Protein AF-A0A167WNK3-F1 (afdb_monomer_lite)

Structure (mmCIF, N/CA/C/O backbone):
data_AF-A0A167WNK3-F1
#
_entry.id   AF-A0A167WNK3-F1
#
loop_
_atom_site.group_PDB
_atom_site.id
_atom_site.type_symbol
_atom_site.label_atom_id
_atom_site.label_alt_id
_atom_site.label_comp_id
_atom_site.label_asym_id
_atom_site.label_entity_id
_atom_site.label_seq_id
_atom_site.pdbx_PDB_ins_code
_atom_site.Cartn_x
_atom_site.Cartn_y
_atom_site.Cartn_z
_atom_site.occupancy
_atom_site.B_iso_or_equiv
_atom_site.auth_seq_id
_atom_site.auth_comp_id
_atom_site.auth_asym_id
_atom_site.auth_atom_id
_atom_site.pdbx_PDB_model_num
ATOM 1 N N . MET A 1 1 ? 35.843 19.030 50.600 1.00 32.62 1 MET A N 1
ATOM 2 C CA . MET A 1 1 ? 35.363 17.630 50.550 1.00 32.62 1 MET A CA 1
ATOM 3 C C . MET A 1 1 ? 33.848 17.648 50.462 1.00 32.62 1 MET A C 1
ATOM 5 O O . MET A 1 1 ? 33.292 18.407 51.252 1.00 32.62 1 MET A O 1
ATOM 9 N N . PRO A 1 2 ? 33.177 16.843 49.614 1.00 37.16 2 PRO A N 1
ATOM 10 C CA . PRO A 1 2 ? 33.599 16.060 48.427 1.00 37.16 2 PRO A CA 1
ATOM 11 C C . PRO A 1 2 ? 33.102 16.730 47.109 1.00 37.16 2 PRO A C 1
ATOM 13 O O . PRO A 1 2 ? 32.103 17.435 47.131 1.00 37.16 2 PRO A O 1
ATOM 16 N N . SER A 1 3 ? 33.875 16.832 46.019 1.00 30.42 3 SER A N 1
ATOM 17 C CA . SER A 1 3 ? 34.217 15.856 44.955 1.00 30.42 3 SER A CA 1
ATOM 18 C C . SER A 1 3 ? 33.006 15.256 44.227 1.00 30.42 3 SER A C 1
ATOM 20 O O . SER A 1 3 ? 32.426 14.285 44.700 1.00 30.42 3 SER A O 1
ATOM 22 N N . ILE A 1 4 ? 32.647 15.858 43.088 1.00 38.59 4 ILE A N 1
ATOM 23 C CA . ILE A 1 4 ? 31.719 15.325 42.083 1.00 38.59 4 ILE A CA 1
ATOM 24 C C . ILE A 1 4 ? 32.585 14.909 40.894 1.00 38.59 4 ILE A C 1
ATOM 26 O O . ILE A 1 4 ? 33.207 15.763 40.260 1.00 38.59 4 ILE A O 1
ATOM 30 N N . ASP A 1 5 ? 32.651 13.603 40.652 1.00 33.59 5 ASP A N 1
ATOM 31 C CA . ASP A 1 5 ? 33.319 13.008 39.500 1.00 33.59 5 ASP A CA 1
ATOM 32 C C . ASP A 1 5 ? 32.568 13.378 38.217 1.00 33.59 5 ASP A C 1
ATOM 34 O O . ASP A 1 5 ? 31.344 13.265 38.123 1.00 33.59 5 ASP A O 1
ATOM 38 N N . ASN A 1 6 ? 33.325 13.870 37.242 1.00 34.84 6 ASN A N 1
ATOM 39 C CA . ASN A 1 6 ? 32.843 14.383 35.971 1.00 34.84 6 ASN A CA 1
ATOM 40 C C . ASN A 1 6 ? 33.425 13.505 34.857 1.00 34.84 6 ASN A C 1
ATOM 42 O O . ASN A 1 6 ? 34.420 13.870 34.235 1.00 34.84 6 ASN A O 1
ATOM 46 N N . ASP A 1 7 ? 32.822 12.339 34.628 1.00 32.06 7 ASP A N 1
ATOM 47 C CA . ASP A 1 7 ? 33.200 11.443 33.533 1.00 32.06 7 ASP A CA 1
ATOM 48 C C . ASP A 1 7 ? 32.322 11.711 32.302 1.00 32.06 7 ASP A C 1
ATOM 50 O O . ASP A 1 7 ? 31.263 11.121 32.096 1.00 32.06 7 ASP A O 1
ATOM 54 N N . SER A 1 8 ? 32.793 12.631 31.457 1.00 34.31 8 SER A N 1
ATOM 55 C CA . SER A 1 8 ? 32.462 12.662 30.028 1.00 34.31 8 SER A CA 1
ATOM 56 C C . SER A 1 8 ? 33.483 11.817 29.265 1.00 34.31 8 SER A C 1
ATOM 58 O O . SER A 1 8 ? 34.677 12.102 29.377 1.00 34.31 8 SER A O 1
ATOM 60 N N . PRO A 1 9 ? 33.089 10.851 28.419 1.00 33.56 9 PRO A N 1
ATOM 61 C CA . PRO A 1 9 ? 34.031 10.271 27.481 1.00 33.56 9 PRO A CA 1
ATOM 62 C C . PRO A 1 9 ? 34.193 11.206 26.277 1.00 33.56 9 PRO A C 1
ATOM 64 O O . PRO A 1 9 ? 33.256 11.496 25.531 1.00 33.56 9 PRO A O 1
ATOM 67 N N . ALA A 1 10 ? 35.421 11.688 26.119 1.00 29.50 10 ALA A N 1
ATOM 68 C CA . ALA A 1 10 ? 35.889 12.466 24.988 1.00 29.50 10 ALA A CA 1
ATOM 69 C C . ALA A 1 10 ? 35.780 11.671 23.674 1.00 29.50 10 ALA A C 1
ATOM 71 O O . ALA A 1 10 ? 36.240 10.533 23.571 1.00 29.50 10 ALA A O 1
ATOM 72 N N . PHE A 1 11 ? 35.224 12.310 22.643 1.00 30.34 11 PHE A N 1
ATOM 73 C CA . PHE A 1 11 ? 35.299 11.852 21.259 1.00 30.34 11 PHE A CA 1
ATOM 74 C C . PHE A 1 11 ? 36.748 11.944 20.761 1.00 30.34 11 PHE A C 1
ATOM 76 O O . PHE A 1 11 ? 37.237 13.028 20.444 1.00 30.34 11 PHE A O 1
ATOM 83 N N . ALA A 1 12 ? 37.430 10.804 20.666 1.00 29.62 12 ALA A N 1
ATOM 84 C CA . ALA A 1 12 ? 38.706 10.690 19.971 1.00 29.62 12 ALA A CA 1
ATOM 85 C C . ALA A 1 12 ? 38.467 10.235 18.523 1.00 29.62 12 ALA A C 1
ATOM 87 O O . ALA A 1 12 ? 38.112 9.087 18.261 1.00 29.62 12 ALA A O 1
ATOM 88 N N . TYR A 1 13 ? 38.681 11.147 17.574 1.00 30.23 13 TYR A N 1
ATOM 89 C CA . TYR A 1 13 ? 38.898 10.811 16.169 1.00 30.23 13 TYR A CA 1
ATOM 90 C C . TYR A 1 13 ? 40.238 10.077 16.034 1.00 30.23 13 TYR A C 1
ATOM 92 O O . TYR A 1 13 ? 41.284 10.662 16.311 1.00 30.23 13 TYR A O 1
ATOM 100 N N . ILE A 1 14 ? 40.230 8.830 15.556 1.00 32.28 14 ILE A N 1
ATOM 101 C CA . ILE A 1 14 ? 41.430 8.177 15.018 1.00 32.28 14 ILE A CA 1
ATOM 102 C C . ILE A 1 14 ? 41.102 7.650 13.623 1.00 32.28 14 ILE A C 1
ATOM 104 O O . ILE A 1 14 ? 40.425 6.641 13.449 1.00 32.28 14 ILE A O 1
ATOM 108 N N . ASN A 1 15 ? 41.605 8.376 12.629 1.00 30.12 15 ASN A N 1
ATOM 109 C CA . ASN A 1 15 ? 41.762 7.923 11.257 1.00 30.12 15 ASN A CA 1
ATOM 110 C C . ASN A 1 15 ? 43.137 7.240 11.161 1.00 30.12 15 ASN A C 1
ATOM 112 O O . ASN A 1 15 ? 44.135 7.827 11.583 1.00 30.12 15 ASN A O 1
ATOM 116 N N . GLY A 1 16 ? 43.212 6.011 10.652 1.00 27.41 16 GLY A N 1
ATOM 117 C CA . GLY A 1 16 ? 44.474 5.270 10.635 1.00 27.41 16 GLY A CA 1
ATOM 118 C C . GLY A 1 16 ? 44.365 3.885 10.016 1.00 27.41 16 GLY A C 1
ATOM 119 O O . GLY A 1 16 ? 44.198 2.883 10.702 1.00 27.41 16 GLY A O 1
ATOM 120 N N . SER A 1 17 ? 44.490 3.843 8.698 1.00 33.09 17 SER A N 1
ATOM 121 C CA . SER A 1 17 ? 44.686 2.663 7.865 1.00 33.09 17 SER A CA 1
ATOM 122 C C . SER A 1 17 ? 45.823 1.771 8.385 1.00 33.09 17 SER A C 1
ATOM 124 O O . SER A 1 17 ? 46.947 2.251 8.521 1.00 33.09 17 SER A O 1
ATOM 126 N N . ARG A 1 18 ? 45.537 0.477 8.598 1.00 33.03 18 ARG A N 1
ATOM 127 C CA . ARG A 1 18 ? 46.412 -0.716 8.458 1.00 33.03 18 ARG A CA 1
ATOM 128 C C . ARG A 1 18 ? 45.929 -1.801 9.415 1.00 33.03 18 ARG A C 1
ATOM 130 O O . ARG A 1 18 ? 46.249 -1.719 10.583 1.00 33.03 18 ARG A O 1
ATOM 137 N N . PHE A 1 19 ? 45.270 -2.840 8.903 1.00 32.94 19 PHE A N 1
ATOM 138 C CA . PHE A 1 19 ? 45.467 -4.226 9.351 1.00 32.94 19 PHE A CA 1
ATOM 139 C C . PHE A 1 19 ? 44.935 -5.175 8.269 1.00 32.94 19 PHE A C 1
ATOM 141 O O . PHE A 1 19 ? 43.818 -5.673 8.329 1.00 32.94 19 PHE A O 1
ATOM 148 N N . ALA A 1 20 ? 45.774 -5.429 7.263 1.00 41.00 20 ALA A N 1
ATOM 149 C CA . ALA A 1 20 ? 45.778 -6.718 6.593 1.00 41.00 20 ALA A CA 1
ATOM 150 C C . ALA A 1 20 ? 46.519 -7.688 7.524 1.00 41.00 20 ALA A C 1
ATOM 152 O O . ALA A 1 20 ? 47.730 -7.563 7.716 1.00 41.00 20 ALA A O 1
ATOM 153 N N . ARG A 1 21 ? 45.799 -8.619 8.153 1.00 33.84 21 ARG A N 1
ATOM 154 C CA . ARG A 1 21 ? 46.406 -9.787 8.800 1.00 33.84 21 ARG A CA 1
ATOM 155 C C . ARG A 1 21 ? 45.436 -10.955 8.696 1.00 33.84 21 ARG A C 1
ATOM 157 O O . ARG A 1 21 ? 44.320 -10.879 9.198 1.00 33.84 21 ARG A O 1
ATOM 164 N N . GLY A 1 22 ? 45.873 -11.969 7.954 1.00 30.09 22 GLY A N 1
ATOM 165 C CA . GLY A 1 22 ? 45.091 -13.138 7.585 1.00 30.09 22 GLY A CA 1
ATOM 166 C C . GLY A 1 22 ? 44.587 -13.927 8.787 1.00 30.09 22 GLY A C 1
ATOM 167 O O . GLY A 1 22 ? 45.288 -14.085 9.788 1.00 30.09 22 GLY A O 1
ATOM 168 N N . TYR A 1 23 ? 43.370 -14.435 8.643 1.00 30.72 23 TYR A N 1
ATOM 169 C CA . TYR A 1 23 ? 42.856 -15.520 9.461 1.00 30.72 23 TYR A CA 1
ATOM 170 C C . TYR A 1 23 ? 43.231 -16.855 8.801 1.00 30.72 23 TYR A C 1
ATOM 172 O O . TYR A 1 23 ? 43.194 -16.944 7.573 1.00 30.72 23 TYR A O 1
ATOM 180 N N . PRO A 1 24 ? 43.620 -17.878 9.580 1.00 34.03 24 PRO A N 1
ATOM 181 C CA . PRO A 1 24 ? 43.960 -19.182 9.035 1.00 34.03 24 PRO A CA 1
ATOM 182 C C . PRO A 1 24 ? 42.695 -19.896 8.541 1.00 34.03 24 PRO A C 1
ATOM 184 O O . PRO A 1 24 ? 41.728 -20.043 9.291 1.00 34.03 24 PRO A O 1
ATOM 187 N N . GLU A 1 25 ? 42.733 -20.358 7.288 1.00 35.03 25 GLU A N 1
ATOM 188 C CA . GLU A 1 25 ? 41.824 -21.370 6.744 1.00 35.03 25 GLU A CA 1
ATOM 189 C C . GLU A 1 25 ? 41.805 -22.585 7.680 1.00 35.03 25 GLU A C 1
ATOM 191 O O . GLU A 1 25 ? 42.789 -23.316 7.804 1.00 35.03 25 GLU A O 1
ATOM 196 N N . ARG A 1 26 ? 40.675 -22.810 8.352 1.00 35.38 26 ARG A N 1
ATOM 197 C CA . ARG A 1 26 ? 40.323 -24.140 8.843 1.00 35.38 26 ARG A CA 1
ATOM 198 C C . ARG A 1 26 ? 39.418 -24.778 7.803 1.00 35.38 26 ARG A C 1
ATOM 200 O O . ARG A 1 26 ? 38.281 -24.353 7.628 1.00 35.38 26 ARG A O 1
ATOM 207 N N . LEU A 1 27 ? 39.985 -25.779 7.138 1.00 34.09 27 LEU A N 1
ATOM 208 C CA . LEU A 1 27 ? 39.302 -26.802 6.361 1.00 34.09 27 LEU A CA 1
ATOM 209 C C . LEU A 1 27 ? 38.180 -27.398 7.219 1.00 34.09 27 LEU A C 1
ATOM 211 O O . LEU A 1 27 ? 38.448 -28.150 8.155 1.00 34.09 27 LEU A O 1
ATOM 215 N N . PHE A 1 28 ? 36.939 -27.020 6.932 1.00 33.88 28 PHE A N 1
ATOM 216 C CA . PHE A 1 28 ? 35.795 -27.838 7.299 1.00 33.88 28 PHE A CA 1
ATOM 217 C C . PHE A 1 28 ? 35.615 -28.828 6.156 1.00 33.88 28 PHE A C 1
ATOM 219 O O . PHE A 1 28 ? 35.363 -28.428 5.022 1.00 33.88 28 PHE A O 1
ATOM 226 N N . GLU A 1 29 ? 35.859 -30.100 6.458 1.00 34.78 29 GLU A N 1
ATOM 227 C CA . GLU A 1 29 ? 35.535 -31.217 5.581 1.00 34.78 29 GLU A CA 1
ATOM 228 C C . GLU A 1 29 ? 34.059 -31.104 5.174 1.00 34.78 29 GLU A C 1
ATOM 230 O O . GLU A 1 29 ? 33.195 -30.832 6.011 1.00 34.78 29 GLU A O 1
ATOM 235 N N . GLU A 1 30 ? 33.798 -31.241 3.874 1.00 37.94 30 GLU A N 1
ATOM 236 C CA . GLU A 1 30 ? 32.463 -31.275 3.280 1.00 37.94 30 GLU A CA 1
ATOM 237 C C . GLU A 1 30 ? 31.705 -32.505 3.803 1.00 37.94 30 GLU A C 1
ATOM 239 O O . GLU A 1 30 ? 31.642 -33.548 3.157 1.00 37.94 30 GLU A O 1
ATOM 244 N N . GLU A 1 31 ? 31.126 -32.407 4.997 1.00 37.88 31 GLU A N 1
ATOM 245 C CA . GLU A 1 31 ? 30.001 -33.262 5.352 1.00 37.88 31 GLU A CA 1
ATOM 246 C C . GLU A 1 31 ? 28.807 -32.792 4.527 1.00 37.88 31 GLU A C 1
ATOM 248 O O . GLU A 1 31 ? 28.327 -31.671 4.700 1.00 37.88 31 GLU A O 1
ATOM 253 N N . ASP A 1 32 ? 28.369 -33.658 3.608 1.00 37.03 32 ASP A N 1
ATOM 254 C CA . ASP A 1 32 ? 27.161 -33.538 2.798 1.00 37.03 32 ASP A CA 1
ATOM 255 C C . ASP A 1 32 ? 26.021 -32.887 3.593 1.00 37.03 32 ASP A C 1
ATOM 257 O O . ASP A 1 32 ? 25.252 -33.552 4.301 1.00 37.03 32 ASP A O 1
ATOM 261 N N . ILE A 1 33 ? 25.867 -31.568 3.441 1.00 43.19 33 ILE A N 1
ATOM 262 C CA . ILE A 1 33 ? 24.658 -30.868 3.846 1.00 43.19 33 ILE A CA 1
ATOM 263 C C . ILE A 1 33 ? 23.594 -31.396 2.897 1.00 43.19 33 ILE A C 1
ATOM 265 O O . ILE A 1 33 ? 23.397 -30.884 1.796 1.00 43.19 33 ILE A O 1
ATOM 269 N N . LYS A 1 34 ? 22.908 -32.462 3.313 1.00 37.75 34 LYS A N 1
ATOM 270 C CA . LYS A 1 34 ? 21.630 -32.854 2.733 1.00 37.75 34 LYS A CA 1
ATOM 271 C C . LYS A 1 34 ? 20.728 -31.641 2.865 1.00 37.75 34 LYS A C 1
ATOM 273 O O . LYS A 1 34 ? 20.164 -31.388 3.928 1.00 37.75 34 LYS A O 1
ATOM 278 N N . ILE A 1 35 ? 20.636 -30.875 1.782 1.00 45.84 35 ILE A N 1
ATOM 279 C CA . ILE A 1 35 ? 19.663 -29.811 1.604 1.00 45.84 35 ILE A CA 1
ATOM 280 C C . ILE A 1 35 ? 18.309 -30.513 1.653 1.00 45.84 35 ILE A C 1
ATOM 282 O O . ILE A 1 35 ? 17.794 -31.007 0.650 1.00 45.84 35 ILE A O 1
ATOM 286 N N . PHE A 1 36 ? 17.749 -30.627 2.854 1.00 37.91 36 PHE A N 1
ATOM 287 C CA . PHE A 1 36 ? 16.335 -30.879 3.010 1.00 37.91 36 PHE A CA 1
ATOM 288 C C . PHE A 1 36 ? 15.655 -29.671 2.387 1.00 37.91 36 PHE A C 1
ATOM 290 O O . PHE A 1 36 ? 15.654 -28.579 2.952 1.00 37.91 36 PHE A O 1
ATOM 297 N N . ASN A 1 37 ? 15.146 -29.866 1.175 1.00 47.06 37 ASN A N 1
ATOM 298 C CA . ASN A 1 37 ? 14.317 -28.904 0.480 1.00 47.06 37 ASN A CA 1
ATOM 299 C C . ASN A 1 37 ? 12.993 -28.824 1.254 1.00 47.06 37 ASN A C 1
ATOM 301 O O . ASN A 1 37 ? 12.015 -29.494 0.923 1.00 47.06 37 ASN A O 1
ATOM 305 N N . ILE A 1 38 ? 12.999 -28.096 2.375 1.00 49.34 38 ILE A N 1
ATOM 306 C CA . ILE A 1 38 ? 11.782 -27.703 3.074 1.00 49.34 38 ILE A CA 1
ATOM 307 C C . ILE A 1 38 ? 11.077 -26.784 2.088 1.00 49.34 38 ILE A C 1
ATOM 309 O O . ILE A 1 38 ? 11.464 -25.628 1.926 1.00 49.34 38 ILE A O 1
ATOM 313 N N . ALA A 1 39 ? 10.097 -27.325 1.368 1.00 45.56 39 ALA A N 1
ATOM 314 C CA . ALA A 1 39 ? 9.267 -26.538 0.476 1.00 45.56 39 ALA A CA 1
ATOM 315 C C . ALA A 1 39 ? 8.709 -25.349 1.273 1.00 45.56 39 ALA A C 1
ATOM 317 O O . ALA A 1 39 ? 7.996 -25.538 2.257 1.00 45.56 39 ALA A O 1
ATOM 318 N N . ALA A 1 40 ? 9.056 -24.126 0.868 1.00 51.47 40 ALA A N 1
ATOM 319 C CA . ALA A 1 40 ? 8.536 -22.893 1.461 1.00 51.47 40 ALA A CA 1
ATOM 320 C C . ALA A 1 40 ? 7.060 -22.629 1.078 1.00 51.47 40 ALA A C 1
ATOM 322 O O . ALA A 1 40 ? 6.451 -21.672 1.547 1.00 51.47 40 ALA A O 1
ATOM 323 N N . GLU A 1 41 ? 6.470 -23.486 0.240 1.00 50.53 41 GLU A N 1
ATOM 324 C CA . GLU A 1 41 ? 5.131 -23.333 -0.339 1.00 50.53 41 GLU A CA 1
ATOM 325 C C . GLU A 1 41 ? 3.928 -23.404 0.627 1.00 50.53 41 GLU A C 1
ATOM 327 O O . GLU A 1 41 ? 2.984 -22.638 0.414 1.00 50.53 41 GLU A O 1
ATOM 332 N N . PRO A 1 42 ? 3.879 -24.228 1.698 1.00 55.97 42 PRO A N 1
ATOM 333 C CA . PRO A 1 42 ? 2.631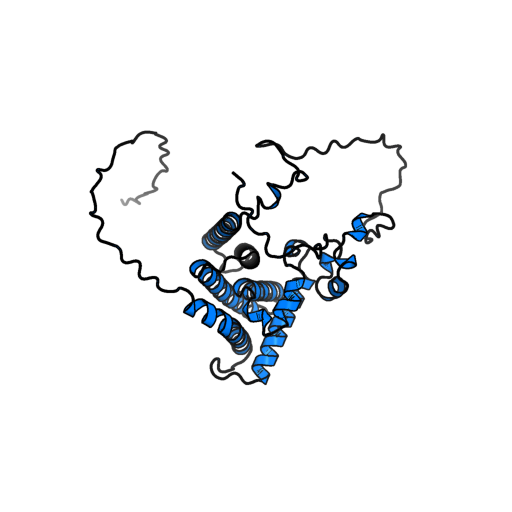 -24.399 2.443 1.00 55.97 42 PRO A CA 1
ATOM 334 C C . PRO A 1 42 ? 2.248 -23.166 3.280 1.00 55.97 42 PRO A C 1
ATOM 336 O O . PRO A 1 42 ? 1.064 -22.951 3.542 1.00 55.97 42 PRO A O 1
ATOM 339 N N . SER A 1 43 ? 3.215 -22.332 3.684 1.00 65.50 43 SER A N 1
ATOM 340 C CA . SER A 1 43 ? 2.948 -21.116 4.464 1.00 65.50 43 SER A CA 1
ATOM 341 C C . SER A 1 43 ? 2.393 -19.983 3.599 1.00 65.50 43 SER A C 1
ATOM 343 O O . SER A 1 43 ? 1.497 -19.268 4.047 1.00 65.50 43 SER A O 1
ATOM 345 N N . LEU A 1 44 ? 2.859 -19.852 2.352 1.00 73.56 44 LEU A N 1
ATOM 346 C CA . LEU A 1 44 ? 2.381 -18.837 1.411 1.00 73.56 44 LEU A CA 1
ATOM 347 C C . LEU A 1 44 ? 0.942 -19.069 0.987 1.00 73.56 44 LEU A C 1
ATOM 349 O O . LEU A 1 44 ? 0.140 -18.140 1.017 1.00 73.56 44 LEU A O 1
ATOM 353 N N . ASP A 1 45 ? 0.602 -20.297 0.609 1.00 76.75 45 ASP A N 1
ATOM 354 C CA . ASP A 1 45 ? -0.748 -20.609 0.145 1.00 76.75 45 ASP A CA 1
ATOM 355 C C . ASP A 1 45 ? -1.775 -20.522 1.270 1.00 76.75 45 ASP A C 1
ATOM 357 O O . ASP A 1 45 ? -2.907 -20.090 1.040 1.00 76.75 45 ASP A O 1
ATOM 361 N N . LEU A 1 46 ? -1.384 -20.884 2.496 1.00 79.94 46 LEU A N 1
ATOM 362 C CA . LEU A 1 46 ? -2.209 -20.630 3.670 1.00 79.94 46 LEU A CA 1
ATOM 363 C C . LEU A 1 46 ? -2.378 -19.124 3.881 1.00 79.94 46 LEU A C 1
ATOM 365 O O . LEU A 1 46 ? -3.506 -18.655 4.007 1.00 79.94 46 LEU A O 1
ATOM 369 N N . TYR A 1 47 ? -1.283 -18.363 3.855 1.00 80.50 47 TYR A N 1
ATOM 370 C CA . TYR A 1 47 ? -1.321 -16.921 4.071 1.00 80.50 47 TYR A CA 1
ATOM 371 C C . TYR A 1 47 ? -2.186 -16.201 3.031 1.00 80.50 47 TYR A C 1
ATOM 373 O O . TYR A 1 47 ? -3.030 -15.391 3.403 1.00 80.50 47 TYR A O 1
ATOM 381 N N . ARG A 1 48 ? -2.075 -16.566 1.746 1.00 81.75 48 ARG A N 1
ATOM 382 C CA . ARG A 1 48 ? -2.913 -16.071 0.634 1.00 81.75 48 ARG A CA 1
ATOM 383 C C . ARG A 1 48 ? -4.407 -16.288 0.860 1.00 81.75 48 ARG A C 1
ATOM 385 O O . ARG A 1 48 ? -5.212 -15.480 0.401 1.00 81.75 48 ARG A O 1
ATOM 392 N N . LYS A 1 49 ? -4.773 -17.366 1.555 1.00 82.75 49 LYS A N 1
ATOM 393 C CA . LYS A 1 49 ? -6.167 -17.707 1.861 1.00 82.75 49 LYS A CA 1
ATOM 394 C C . LYS A 1 49 ? -6.678 -17.006 3.116 1.00 82.75 49 LYS A C 1
ATOM 396 O O . LYS A 1 49 ? -7.859 -16.689 3.162 1.00 82.75 49 LYS A O 1
ATOM 401 N N . THR A 1 50 ? -5.820 -16.747 4.103 1.00 87.56 50 THR A N 1
ATOM 402 C CA . THR A 1 50 ? -6.249 -16.289 5.435 1.00 87.56 50 THR A CA 1
ATOM 403 C C . THR A 1 50 ? -6.056 -14.798 5.691 1.00 87.56 50 THR A C 1
ATOM 405 O O . THR A 1 50 ? -6.766 -14.246 6.528 1.00 87.56 50 THR A O 1
ATOM 408 N N . TRP A 1 51 ? -5.157 -14.105 4.979 1.00 90.50 51 TRP A N 1
ATOM 409 C CA . TRP A 1 51 ? -4.842 -12.697 5.276 1.00 90.50 51 TRP A CA 1
ATOM 410 C C . TRP A 1 51 ? -6.071 -11.780 5.218 1.00 90.50 51 TRP A C 1
ATOM 412 O O . TRP A 1 51 ? -6.191 -10.853 6.020 1.00 90.50 51 TRP A O 1
ATOM 422 N N . TRP A 1 52 ? -6.995 -12.047 4.288 1.00 92.06 52 TRP A N 1
ATOM 423 C CA . TRP A 1 52 ? -8.223 -11.270 4.142 1.00 92.06 52 TRP A CA 1
ATOM 424 C C . TRP A 1 52 ? -9.167 -11.494 5.322 1.00 92.06 52 TRP A C 1
ATOM 426 O O . TRP A 1 52 ? -9.726 -10.535 5.845 1.00 92.06 52 TRP A O 1
ATOM 436 N N . ASP A 1 53 ? -9.305 -12.739 5.778 1.00 90.44 53 ASP A N 1
ATOM 437 C CA . ASP A 1 53 ? -10.112 -13.068 6.954 1.00 90.44 53 ASP A CA 1
ATOM 438 C C . ASP A 1 53 ? -9.539 -12.427 8.219 1.00 90.44 53 ASP A C 1
ATOM 440 O O . ASP A 1 53 ? -10.292 -11.859 9.009 1.00 90.44 53 ASP A O 1
ATOM 444 N N . CYS A 1 54 ? -8.211 -12.431 8.371 1.00 90.94 54 CYS A N 1
ATOM 445 C CA . CYS A 1 54 ? -7.544 -11.728 9.463 1.00 90.94 54 CYS A CA 1
ATOM 446 C C . CYS A 1 54 ? -7.821 -10.221 9.415 1.00 90.94 54 CYS A C 1
ATOM 448 O O . CYS A 1 54 ? -8.137 -9.634 10.441 1.00 90.94 54 CYS A O 1
ATOM 450 N N . LEU A 1 55 ? -7.743 -9.590 8.238 1.00 93.06 55 LEU A N 1
ATOM 451 C CA . LEU A 1 55 ? -8.026 -8.159 8.094 1.00 93.06 55 LEU A CA 1
ATOM 452 C C . LEU A 1 55 ? -9.492 -7.820 8.405 1.00 93.06 55 LEU A C 1
ATOM 454 O O . LEU A 1 55 ? -9.755 -6.830 9.087 1.00 93.06 55 LEU A O 1
ATOM 458 N N . LEU A 1 56 ? -10.437 -8.647 7.943 1.00 92.69 56 LEU A N 1
ATOM 459 C CA . LEU A 1 56 ? -11.853 -8.507 8.287 1.00 92.69 56 LEU A CA 1
ATOM 460 C C . LEU A 1 56 ? -12.072 -8.600 9.798 1.00 92.69 56 LEU A C 1
ATOM 462 O O . LEU A 1 56 ? -12.814 -7.788 10.347 1.00 92.69 56 LEU A O 1
ATOM 466 N N . ALA A 1 57 ? -11.410 -9.551 10.461 1.00 91.81 57 ALA A N 1
ATOM 467 C CA . ALA A 1 57 ? -11.474 -9.693 11.909 1.00 91.81 57 ALA A CA 1
ATOM 468 C C . ALA A 1 57 ? -10.925 -8.460 12.621 1.00 91.81 57 ALA A C 1
ATOM 470 O O . ALA A 1 57 ? -11.631 -7.912 13.460 1.00 91.81 57 ALA A O 1
ATOM 471 N N . THR A 1 58 ? -9.750 -7.955 12.228 1.00 92.75 58 THR A N 1
ATOM 472 C CA . THR A 1 58 ? -9.178 -6.735 12.816 1.00 92.75 58 THR A CA 1
ATOM 473 C C . THR A 1 58 ? -10.153 -5.555 12.704 1.00 92.75 58 THR A C 1
ATOM 475 O O . THR A 1 58 ? -10.395 -4.858 13.685 1.00 92.75 58 THR A O 1
ATOM 478 N N . TYR A 1 59 ? -10.777 -5.353 11.539 1.00 92.94 59 TYR A N 1
ATOM 479 C CA . TYR A 1 59 ? -11.773 -4.291 11.349 1.00 92.94 59 TYR A CA 1
ATOM 480 C C . TYR A 1 59 ? -13.045 -4.500 12.180 1.00 92.94 59 TYR A C 1
ATOM 482 O O . TYR A 1 59 ? -13.563 -3.544 12.754 1.00 92.94 59 TYR A O 1
ATOM 490 N N . ALA A 1 60 ? -13.548 -5.731 12.267 1.00 90.19 60 ALA A N 1
ATOM 491 C CA . ALA A 1 60 ? -14.739 -6.034 13.051 1.00 90.19 60 ALA A CA 1
ATOM 492 C C . ALA A 1 60 ? -14.500 -5.840 14.558 1.00 90.19 60 ALA A C 1
ATOM 494 O O . ALA A 1 60 ? -15.350 -5.273 15.239 1.00 90.19 60 ALA A O 1
ATOM 495 N N . THR A 1 61 ? -13.337 -6.240 15.078 1.00 87.50 61 THR A N 1
ATOM 496 C CA . THR A 1 61 ? -13.018 -6.146 16.513 1.00 87.50 61 THR A CA 1
ATOM 497 C C . THR A 1 61 ? -12.603 -4.754 16.967 1.00 87.50 61 THR A C 1
ATOM 499 O O . THR A 1 61 ? -12.787 -4.406 18.128 1.00 87.50 61 THR A O 1
ATOM 502 N N . SER A 1 62 ? -12.011 -3.943 16.089 1.00 84.44 62 SER A N 1
ATOM 503 C CA . SER A 1 62 ? -11.508 -2.625 16.499 1.00 84.44 62 SER A CA 1
ATOM 504 C C . SER A 1 62 ? -12.607 -1.564 16.590 1.00 84.44 62 SER A C 1
ATOM 506 O O . SER A 1 62 ? -12.424 -0.558 17.273 1.00 84.44 62 SER A O 1
ATOM 508 N N . PHE A 1 63 ? -13.759 -1.794 15.948 1.00 72.12 63 PHE A N 1
ATOM 509 C CA . PHE A 1 63 ? -14.919 -0.895 15.999 1.00 72.12 63 PHE A CA 1
ATOM 510 C C . PHE A 1 63 ? -16.171 -1.519 16.643 1.0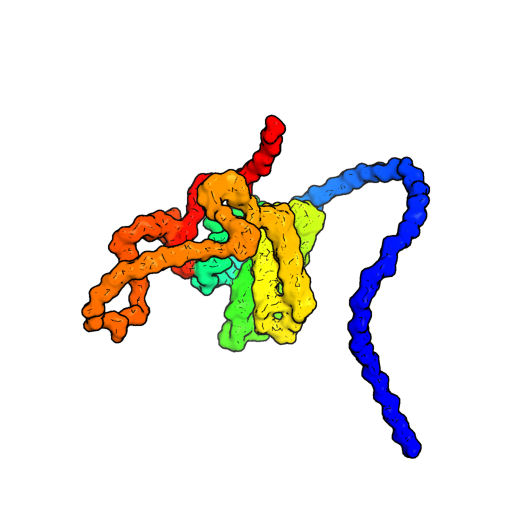0 72.12 63 PHE A C 1
ATOM 512 O O . PHE A 1 63 ? -17.155 -0.810 16.849 1.00 72.12 63 PHE A O 1
ATOM 519 N N . SER A 1 64 ? -16.150 -2.813 16.980 1.00 72.38 64 SER A N 1
ATOM 520 C CA . SER A 1 64 ? -17.253 -3.536 17.630 1.00 72.38 64 SER A CA 1
ATOM 521 C C . SER A 1 64 ? -16.729 -4.518 18.683 1.00 72.38 64 SER A C 1
ATOM 523 O O . SER A 1 64 ? -15.572 -4.917 18.654 1.00 72.38 64 SER A O 1
ATOM 525 N N . CYS A 1 65 ? -17.589 -4.973 19.595 1.00 66.69 65 CYS A N 1
ATOM 526 C CA . CYS A 1 65 ? -17.273 -6.030 20.568 1.00 66.69 65 CYS A CA 1
ATOM 527 C C . CYS A 1 65 ? -17.443 -7.443 19.962 1.00 66.69 65 CYS A C 1
ATOM 529 O O . CYS A 1 65 ? -17.864 -8.375 20.643 1.00 66.69 65 CYS A O 1
ATOM 531 N N . ALA A 1 66 ? -17.191 -7.586 18.658 1.00 73.25 66 ALA A N 1
ATOM 532 C CA . ALA A 1 66 ? -17.358 -8.848 17.947 1.00 73.25 66 ALA A CA 1
ATOM 533 C C . ALA A 1 66 ? -16.311 -9.877 18.402 1.00 73.25 66 ALA A C 1
ATOM 535 O O . ALA A 1 66 ? -15.165 -9.523 18.688 1.00 73.25 66 ALA A O 1
ATOM 536 N N . ASP A 1 67 ? -16.692 -11.155 18.444 1.00 75.69 67 ASP A N 1
ATOM 537 C CA . ASP A 1 67 ? -15.749 -12.243 18.702 1.00 75.69 67 ASP A CA 1
ATOM 538 C C . ASP A 1 67 ? -14.893 -12.497 17.442 1.00 75.69 67 ASP A C 1
ATOM 540 O O . ASP A 1 67 ? -15.444 -12.851 16.393 1.00 75.69 67 ASP A O 1
ATOM 544 N N . PRO A 1 68 ? -13.553 -12.354 17.510 1.00 71.25 68 PRO A N 1
ATOM 545 C CA . PRO A 1 68 ? -12.669 -12.563 16.363 1.00 71.25 68 PRO A CA 1
ATOM 546 C C . PRO A 1 68 ? -12.760 -13.969 15.756 1.00 71.25 68 PRO A C 1
ATOM 548 O O . PRO A 1 68 ? -12.442 -14.138 14.579 1.00 71.25 68 PRO A O 1
ATOM 551 N N . MET A 1 69 ? -13.176 -14.977 16.530 1.00 75.62 69 MET A N 1
ATOM 552 C CA . MET A 1 69 ? -13.230 -16.372 16.079 1.00 75.62 69 MET A CA 1
ATOM 553 C C . MET A 1 69 ? -14.565 -16.766 15.433 1.00 75.62 69 MET A C 1
ATOM 555 O O . MET A 1 69 ? -14.640 -17.832 14.820 1.00 75.62 69 MET A O 1
ATOM 559 N N . SER A 1 70 ? -15.610 -15.936 15.532 1.00 80.19 70 SER A N 1
ATOM 560 C CA . SER A 1 70 ? -16.963 -16.295 15.083 1.00 80.19 70 SER A CA 1
ATOM 561 C C . SER A 1 70 ? -17.723 -15.146 14.407 1.00 80.19 70 SER A C 1
ATOM 563 O O . SER A 1 70 ? -18.893 -14.895 14.682 1.00 80.19 70 SER A O 1
ATOM 565 N N . LEU A 1 71 ? -17.075 -14.466 13.455 1.00 83.69 71 LEU A N 1
ATOM 566 C CA . LEU A 1 71 ? -17.711 -13.381 12.699 1.00 83.69 71 LEU A CA 1
ATOM 567 C C . LEU A 1 71 ? -18.906 -13.867 11.872 1.00 83.69 71 LEU A C 1
ATOM 569 O O . LEU A 1 71 ? -18.783 -14.742 11.007 1.00 83.69 71 LEU A O 1
ATOM 573 N N . SER A 1 72 ? -20.047 -13.216 12.067 1.00 87.44 72 SER A N 1
ATOM 574 C CA . SER A 1 72 ? -21.231 -13.397 11.233 1.00 87.44 72 SER A CA 1
ATOM 575 C C . SER A 1 72 ? -21.001 -12.896 9.801 1.00 87.44 72 SER A C 1
ATOM 577 O O . SER A 1 72 ? -20.143 -12.052 9.525 1.00 87.44 72 SER A O 1
ATOM 579 N N . SER A 1 73 ? -21.817 -13.380 8.857 1.00 88.44 73 SER A N 1
ATOM 580 C CA . SER A 1 73 ? -21.765 -12.910 7.463 1.00 88.44 73 SER A CA 1
ATOM 581 C C . SER A 1 73 ? -21.980 -11.395 7.355 1.00 88.44 73 SER A C 1
ATOM 583 O O . SER A 1 73 ? -21.331 -10.742 6.542 1.00 88.44 73 SER A O 1
ATOM 585 N N . THR A 1 74 ? -22.856 -10.836 8.193 1.00 89.38 74 THR A N 1
ATOM 586 C CA . THR A 1 74 ? -23.168 -9.402 8.228 1.00 89.38 74 THR A CA 1
ATOM 587 C C . THR A 1 74 ? -21.999 -8.565 8.740 1.00 89.38 74 THR A C 1
ATOM 589 O O . THR A 1 74 ? -21.716 -7.507 8.186 1.00 89.38 74 THR A O 1
ATOM 592 N N . GLU A 1 75 ? -21.269 -9.040 9.753 1.00 89.12 75 GLU A N 1
ATOM 593 C CA . GLU A 1 75 ? -20.080 -8.342 10.271 1.00 89.12 75 GLU A CA 1
ATOM 594 C C . GLU A 1 75 ? -18.934 -8.364 9.260 1.00 89.12 75 GLU A C 1
ATOM 596 O O . GLU A 1 75 ? -18.259 -7.354 9.066 1.00 89.12 75 GLU A O 1
ATOM 601 N N . ARG A 1 76 ? -18.750 -9.491 8.563 1.00 90.31 76 ARG A N 1
ATOM 602 C CA . ARG A 1 76 ? -17.752 -9.617 7.490 1.00 90.31 76 ARG A CA 1
ATOM 603 C C . ARG A 1 76 ? -18.049 -8.671 6.333 1.00 90.31 76 ARG A C 1
ATOM 605 O O . ARG A 1 76 ? -17.134 -8.035 5.814 1.00 90.31 76 ARG A O 1
ATOM 612 N N . GLU A 1 77 ? -19.313 -8.563 5.935 1.00 91.44 77 GLU A N 1
ATOM 613 C CA . GLU A 1 77 ? -19.735 -7.618 4.901 1.00 91.44 77 GLU A CA 1
ATOM 614 C C . GLU A 1 77 ? -19.517 -6.172 5.356 1.00 91.44 77 GLU A C 1
ATOM 616 O O . GLU A 1 77 ? -18.905 -5.386 4.632 1.00 91.44 77 GLU A O 1
ATOM 621 N N . HIS A 1 78 ? -19.905 -5.837 6.588 1.00 91.69 78 HIS A N 1
ATOM 622 C CA . HIS A 1 78 ? -19.679 -4.506 7.142 1.00 91.69 78 HIS A CA 1
ATOM 623 C C . HIS A 1 78 ? -18.186 -4.138 7.179 1.00 91.69 78 HIS A C 1
ATOM 625 O O . HIS A 1 78 ? -17.798 -3.093 6.655 1.00 91.69 78 HIS A O 1
ATOM 631 N N . ALA A 1 79 ? -17.321 -5.018 7.689 1.00 92.00 79 ALA A N 1
ATOM 632 C CA . ALA A 1 79 ? -15.874 -4.809 7.683 1.00 92.00 79 ALA A CA 1
ATOM 633 C C . ALA A 1 79 ? -15.319 -4.624 6.257 1.00 92.00 79 ALA A C 1
ATOM 635 O O . ALA A 1 79 ? -14.525 -3.714 6.016 1.00 92.00 79 ALA A O 1
ATOM 636 N N . ALA A 1 80 ? -15.789 -5.409 5.281 1.00 91.94 80 ALA A N 1
ATOM 637 C CA . ALA A 1 80 ? -15.401 -5.248 3.880 1.00 91.94 80 ALA A CA 1
ATOM 638 C C . ALA A 1 80 ? -15.812 -3.878 3.305 1.00 91.94 80 ALA A C 1
ATOM 640 O O . ALA A 1 80 ? -15.048 -3.272 2.543 1.00 91.94 80 ALA A O 1
ATOM 641 N N . THR A 1 81 ? -16.990 -3.362 3.682 1.00 92.62 81 THR A N 1
ATOM 642 C CA . THR A 1 81 ? -17.428 -2.017 3.273 1.00 92.62 81 THR A CA 1
ATOM 643 C C . THR A 1 81 ? -16.555 -0.920 3.877 1.00 92.62 81 THR A C 1
ATOM 645 O O . THR A 1 81 ? -16.186 0.005 3.154 1.00 92.62 81 THR A O 1
ATOM 648 N N . LEU A 1 82 ? -16.152 -1.050 5.147 1.00 93.38 82 LEU A N 1
ATOM 649 C CA . LEU A 1 82 ? -15.249 -0.105 5.812 1.00 93.38 82 LEU A CA 1
ATOM 650 C C . LEU A 1 82 ? -13.865 -0.090 5.158 1.00 93.38 82 LEU A C 1
ATOM 652 O O . LEU A 1 82 ? -13.374 0.979 4.805 1.00 93.38 82 LEU A O 1
ATOM 656 N N . ILE A 1 83 ? -13.281 -1.266 4.907 1.00 94.12 83 ILE A N 1
ATOM 657 C CA . ILE A 1 83 ? -12.001 -1.399 4.191 1.00 94.12 83 ILE A CA 1
ATOM 658 C C . ILE A 1 83 ? -12.091 -0.716 2.825 1.00 94.12 83 ILE A C 1
ATOM 660 O O . ILE A 1 83 ? -11.227 0.073 2.448 1.00 94.12 83 ILE A O 1
ATOM 664 N N . THR A 1 84 ? -13.164 -0.982 2.081 1.00 91.56 84 THR A N 1
ATOM 665 C CA . THR A 1 84 ? -13.366 -0.381 0.760 1.00 91.56 84 THR A CA 1
ATOM 666 C C . THR A 1 84 ? -13.509 1.141 0.842 1.00 91.56 84 THR A C 1
ATOM 668 O O . THR A 1 84 ? -12.979 1.853 -0.013 1.00 91.56 84 THR A O 1
ATOM 671 N N . ALA A 1 85 ? -14.217 1.657 1.848 1.00 92.44 85 ALA A N 1
ATOM 672 C CA . ALA A 1 85 ? -14.365 3.091 2.071 1.00 92.44 85 ALA A CA 1
ATOM 673 C C . ALA A 1 85 ? -13.019 3.751 2.404 1.00 92.44 85 ALA A C 1
ATOM 675 O O . ALA A 1 85 ? -12.695 4.781 1.813 1.00 92.44 85 ALA A O 1
ATOM 676 N N . ASP A 1 86 ? -12.212 3.130 3.266 1.00 93.25 86 ASP A N 1
ATOM 677 C CA . ASP A 1 86 ? -10.878 3.618 3.623 1.00 93.25 86 ASP A CA 1
ATOM 678 C C . ASP A 1 86 ? -9.940 3.625 2.409 1.00 93.25 86 ASP A C 1
ATOM 680 O O . ASP A 1 86 ? -9.258 4.624 2.167 1.00 93.25 86 ASP A O 1
ATOM 684 N N . LEU A 1 87 ? -9.944 2.570 1.590 1.00 91.12 87 LEU A N 1
ATOM 685 C CA . LEU A 1 87 ? -9.168 2.545 0.348 1.00 91.12 87 LEU A CA 1
ATOM 686 C C . LEU A 1 87 ? -9.623 3.652 -0.610 1.00 91.12 87 LEU A C 1
ATOM 688 O O . LEU A 1 87 ? -8.795 4.415 -1.102 1.00 91.12 87 LEU A O 1
ATOM 692 N N . ARG A 1 88 ? -10.934 3.804 -0.841 1.00 89.31 88 ARG A N 1
ATOM 693 C CA . ARG A 1 88 ? -11.464 4.885 -1.693 1.00 89.31 88 ARG A CA 1
ATOM 694 C C . ARG A 1 88 ? -11.079 6.266 -1.172 1.00 89.31 88 ARG A C 1
ATOM 696 O O . ARG A 1 88 ? -10.729 7.125 -1.975 1.00 89.31 88 ARG A O 1
ATOM 703 N N . PHE A 1 89 ? -11.134 6.488 0.140 1.00 91.31 89 PHE A N 1
ATOM 704 C CA . PHE A 1 89 ? -10.700 7.747 0.741 1.00 91.31 89 PHE A CA 1
ATOM 705 C C . PHE A 1 89 ? -9.235 8.036 0.410 1.00 91.31 89 PHE A C 1
ATOM 707 O O . PHE A 1 89 ? -8.926 9.132 -0.059 1.00 91.31 89 PHE A O 1
ATOM 714 N N . LEU A 1 90 ? -8.351 7.048 0.583 1.00 90.06 90 LEU A N 1
ATOM 715 C CA . LEU A 1 90 ? -6.931 7.188 0.271 1.00 90.06 90 LEU A CA 1
ATOM 716 C C . LEU A 1 90 ? -6.741 7.605 -1.190 1.00 90.06 90 LEU A C 1
ATOM 718 O O . LEU A 1 90 ? -6.180 8.659 -1.470 1.00 90.06 90 LEU A O 1
ATOM 722 N N . PHE A 1 91 ? -7.290 6.842 -2.133 1.00 86.25 91 PHE A N 1
ATOM 723 C CA . PHE A 1 91 ? -7.117 7.112 -3.563 1.00 86.25 91 PHE A CA 1
ATOM 724 C C . PHE A 1 91 ? -7.704 8.453 -4.018 1.00 86.25 91 PHE A C 1
ATOM 726 O O . PHE A 1 91 ? -7.166 9.088 -4.924 1.00 86.25 91 PHE A O 1
ATOM 733 N N . ARG A 1 92 ? -8.770 8.927 -3.364 1.00 87.12 92 ARG A N 1
ATOM 734 C CA . ARG A 1 92 ? -9.379 10.227 -3.672 1.00 87.12 92 ARG A CA 1
ATOM 735 C C . ARG A 1 92 ? -8.637 11.419 -3.078 1.00 87.12 92 ARG A C 1
ATOM 737 O O . ARG A 1 92 ? -8.760 12.514 -3.618 1.00 87.12 92 ARG A O 1
ATOM 744 N N . THR A 1 93 ? -7.919 11.227 -1.975 1.00 85.19 93 THR A N 1
ATOM 745 C CA . THR A 1 93 ? -7.207 12.303 -1.260 1.00 85.19 93 THR A CA 1
ATOM 746 C C . THR A 1 93 ? -5.734 12.391 -1.626 1.00 85.19 93 THR A C 1
ATOM 748 O O . THR A 1 93 ? -5.122 13.449 -1.483 1.00 85.19 93 THR A O 1
ATOM 751 N N . THR A 1 94 ? -5.159 11.303 -2.129 1.00 81.69 94 THR A N 1
ATOM 752 C CA . THR A 1 94 ? -3.736 11.246 -2.443 1.00 81.69 94 THR A CA 1
ATOM 753 C C . THR A 1 94 ? -3.453 11.890 -3.799 1.00 81.69 94 THR A C 1
ATOM 755 O O . THR A 1 94 ? -4.120 11.600 -4.789 1.00 81.69 94 THR A O 1
ATOM 758 N N . ILE A 1 95 ? -2.440 12.758 -3.854 1.00 74.00 95 ILE A N 1
ATOM 759 C CA . ILE A 1 95 ? -1.955 13.415 -5.083 1.00 74.00 95 ILE A CA 1
ATOM 760 C C . ILE A 1 95 ? -1.349 12.355 -6.044 1.00 74.00 95 ILE A C 1
ATOM 762 O O . ILE A 1 95 ? -1.361 11.155 -5.769 1.00 74.00 95 ILE A O 1
ATOM 766 N N . SER A 1 96 ? -0.794 12.767 -7.181 1.00 66.31 96 SER A N 1
ATOM 767 C CA . SER A 1 96 ? -0.132 11.915 -8.181 1.00 66.31 96 SER A CA 1
ATOM 768 C C . SER A 1 96 ? 0.995 11.012 -7.660 1.00 66.31 96 SER A C 1
ATOM 770 O O . SER A 1 96 ? 1.342 10.045 -8.327 1.00 66.31 96 SER A O 1
ATOM 772 N N . TRP A 1 97 ? 1.560 11.249 -6.477 1.00 70.56 97 TRP A N 1
ATOM 773 C CA . TRP A 1 97 ? 2.572 10.374 -5.866 1.00 70.56 97 TRP A CA 1
ATOM 774 C C . TRP A 1 97 ? 2.099 8.950 -5.525 1.00 70.56 97 TRP A C 1
ATOM 776 O O . TRP A 1 97 ? 2.920 8.172 -5.078 1.00 70.56 97 TRP A O 1
ATOM 786 N N . MET A 1 98 ? 0.836 8.572 -5.754 1.00 71.25 98 MET A N 1
ATOM 787 C CA . MET A 1 98 ? 0.380 7.167 -5.738 1.00 71.25 98 MET A CA 1
ATOM 788 C C . MET A 1 98 ? 0.069 6.596 -7.133 1.00 71.25 98 MET A C 1
ATOM 790 O O . MET A 1 98 ? -0.372 5.453 -7.251 1.00 71.25 98 MET A O 1
ATOM 794 N N . SER A 1 99 ? 0.361 7.347 -8.199 1.00 67.12 99 SER A N 1
ATOM 795 C CA . SER A 1 99 ? 0.177 6.933 -9.601 1.00 67.12 99 SER A CA 1
ATOM 796 C C . SER A 1 99 ? 1.094 5.789 -10.054 1.00 67.12 99 SER A C 1
ATOM 798 O O . SER A 1 99 ? 1.067 5.401 -11.214 1.00 67.12 99 SER A O 1
ATOM 800 N N . PHE A 1 100 ? 1.897 5.206 -9.163 1.00 70.75 100 PHE A N 1
ATOM 801 C CA . PHE A 1 100 ? 2.566 3.929 -9.419 1.00 70.75 100 PHE A CA 1
ATOM 802 C C . PHE A 1 100 ? 1.654 2.718 -9.158 1.00 70.75 100 PHE A C 1
ATOM 804 O O . PHE A 1 100 ? 1.976 1.614 -9.591 1.00 70.75 100 PHE A O 1
ATOM 811 N N . ILE A 1 101 ? 0.513 2.886 -8.473 1.00 72.88 101 ILE A N 1
ATOM 812 C CA . ILE A 1 101 ? -0.444 1.792 -8.264 1.00 72.88 101 ILE A CA 1
ATOM 813 C C . ILE A 1 101 ? -1.173 1.537 -9.575 1.00 72.88 101 ILE A C 1
ATOM 815 O O . ILE A 1 101 ? -2.002 2.338 -9.998 1.00 72.88 101 ILE A O 1
ATOM 819 N N . HIS A 1 102 ? -0.865 0.403 -10.201 1.00 70.62 102 HIS A N 1
ATOM 820 C CA . HIS A 1 102 ? -1.420 0.027 -11.495 1.00 70.62 102 HIS A CA 1
ATOM 821 C C . HIS A 1 102 ? -2.956 0.048 -11.489 1.00 70.62 102 HIS A C 1
ATOM 823 O O . HIS A 1 102 ? -3.585 -0.408 -10.530 1.00 70.62 102 HIS A O 1
ATOM 829 N N . ARG A 1 103 ? -3.572 0.488 -12.597 1.00 68.00 103 ARG A N 1
ATOM 830 C CA . ARG A 1 103 ? -5.041 0.580 -12.751 1.00 68.00 103 ARG A CA 1
ATOM 831 C C . ARG A 1 103 ? -5.780 -0.716 -12.375 1.00 68.00 103 ARG A C 1
ATOM 833 O O . ARG A 1 103 ? -6.884 -0.687 -11.834 1.00 68.00 103 ARG A O 1
ATOM 840 N N . ASP A 1 104 ? -5.151 -1.864 -12.628 1.00 70.31 104 ASP A N 1
ATOM 841 C CA . ASP A 1 104 ? -5.751 -3.179 -12.392 1.00 70.31 104 ASP A CA 1
ATOM 842 C C . ASP A 1 104 ? -5.857 -3.525 -10.900 1.00 70.31 104 ASP A C 1
ATOM 844 O O . ASP A 1 104 ? -6.539 -4.496 -10.562 1.00 70.31 104 ASP A O 1
ATOM 848 N N . PHE A 1 105 ? -5.230 -2.749 -10.006 1.00 77.94 105 PHE A N 1
ATOM 849 C CA . PHE A 1 105 ? -5.301 -2.935 -8.556 1.00 77.94 105 PHE A CA 1
ATOM 850 C C . PHE A 1 105 ? -6.750 -3.065 -8.084 1.00 77.94 105 PHE A C 1
ATOM 852 O O . PHE A 1 105 ? -7.100 -4.050 -7.439 1.00 77.94 105 PHE A O 1
ATOM 859 N N . PHE A 1 106 ? -7.621 -2.135 -8.484 1.00 70.62 106 PHE A N 1
ATOM 860 C CA . PHE A 1 106 ? -9.029 -2.153 -8.087 1.00 70.62 106 PHE A CA 1
ATOM 861 C C . PHE A 1 106 ? -9.754 -3.389 -8.616 1.00 70.62 106 PHE A C 1
ATOM 863 O O . PHE A 1 106 ? -10.436 -4.074 -7.859 1.00 70.62 106 PHE A O 1
ATOM 870 N N . SER A 1 107 ? -9.564 -3.721 -9.896 1.00 74.81 107 SER A N 1
ATOM 871 C CA . SER A 1 107 ? -10.184 -4.910 -10.494 1.00 74.81 107 SER A CA 1
ATOM 872 C C . SER A 1 107 ? -9.733 -6.207 -9.809 1.00 74.81 107 SER A C 1
ATOM 874 O O . SER A 1 107 ? -10.545 -7.101 -9.577 1.00 74.81 107 SER A O 1
ATOM 876 N N . THR A 1 108 ? -8.457 -6.271 -9.415 1.00 81.69 108 THR A N 1
ATOM 877 C CA . THR A 1 108 ? -7.856 -7.420 -8.731 1.00 81.69 108 THR A CA 1
ATOM 878 C C . THR A 1 108 ? -8.368 -7.522 -7.294 1.00 81.69 108 THR A C 1
ATOM 880 O O . THR A 1 108 ? -8.667 -8.622 -6.833 1.00 81.69 108 THR A O 1
ATOM 883 N N . PHE A 1 109 ? -8.502 -6.386 -6.604 1.00 81.44 109 PHE A N 1
ATOM 884 C CA . PHE A 1 109 ? -8.947 -6.299 -5.216 1.00 81.44 109 PHE A CA 1
ATOM 885 C C . PHE A 1 109 ? -10.429 -6.650 -5.042 1.00 81.44 109 PHE A C 1
ATOM 887 O O . PHE A 1 109 ? -10.783 -7.396 -4.128 1.00 81.44 109 PHE A O 1
ATOM 894 N N . PHE A 1 110 ? -11.300 -6.134 -5.915 1.00 77.06 110 PHE A N 1
ATOM 895 C CA . PHE A 1 110 ? -12.745 -6.365 -5.816 1.00 77.06 110 PHE A CA 1
ATOM 896 C C . PHE A 1 110 ? -13.160 -7.784 -6.211 1.00 77.06 110 PHE A C 1
ATOM 898 O O . PHE A 1 110 ? -14.219 -8.247 -5.790 1.00 77.06 110 PHE A O 1
ATOM 905 N N . ASN A 1 111 ? -12.340 -8.497 -6.985 1.00 82.69 111 ASN A N 1
ATOM 906 C CA . ASN A 1 111 ? -12.615 -9.879 -7.347 1.00 82.69 111 ASN A CA 1
ATOM 907 C C . ASN A 1 111 ? -12.000 -10.844 -6.306 1.00 82.69 111 ASN A C 1
ATOM 909 O O . ASN A 1 111 ? -10.778 -10.903 -6.164 1.00 82.69 111 ASN A O 1
ATOM 913 N N . PRO A 1 112 ? -12.817 -11.646 -5.591 1.00 79.19 112 PRO A N 1
ATOM 914 C CA . PRO A 1 112 ? -12.347 -12.491 -4.491 1.00 79.19 112 PRO A CA 1
ATOM 915 C C . PRO A 1 112 ? -11.356 -13.576 -4.930 1.00 79.19 112 PRO A C 1
ATOM 917 O O . PRO A 1 112 ? -10.523 -13.986 -4.124 1.00 79.19 112 PRO A O 1
ATOM 920 N N . ILE A 1 113 ? -11.416 -14.017 -6.191 1.00 80.81 113 ILE A N 1
ATOM 921 C CA . ILE A 1 113 ? -10.519 -15.044 -6.738 1.00 80.81 113 ILE A CA 1
ATOM 922 C C . ILE A 1 113 ? -9.132 -14.444 -6.980 1.00 80.81 113 ILE A C 1
ATOM 924 O O . ILE A 1 113 ? -8.120 -15.015 -6.585 1.00 80.81 113 ILE A O 1
ATOM 928 N N . THR A 1 114 ? -9.074 -13.265 -7.598 1.00 84.00 114 THR A N 1
ATOM 929 C CA . THR A 1 114 ? -7.806 -12.589 -7.904 1.00 84.00 114 THR A CA 1
ATOM 930 C C . THR A 1 114 ? -7.212 -11.880 -6.693 1.00 84.00 114 THR A C 1
ATOM 932 O O . THR A 1 114 ? -5.999 -11.678 -6.638 1.00 84.00 114 THR A O 1
ATOM 935 N N . ARG A 1 115 ? -8.035 -11.545 -5.692 1.00 87.88 115 ARG A N 1
ATOM 936 C CA . ARG A 1 115 ? -7.602 -10.888 -4.456 1.00 87.88 115 ARG A CA 1
ATOM 937 C C . ARG A 1 115 ? -6.567 -11.710 -3.693 1.00 87.88 115 ARG A C 1
ATOM 939 O O . ARG A 1 115 ? -5.653 -11.125 -3.131 1.00 87.88 115 ARG A O 1
ATOM 946 N N . ALA A 1 116 ? -6.651 -13.040 -3.720 1.00 84.44 116 ALA A N 1
ATOM 947 C CA . ALA A 1 116 ? -5.660 -13.911 -3.079 1.00 84.44 116 ALA A CA 1
ATOM 948 C C . ALA A 1 116 ? -4.226 -13.691 -3.606 1.00 84.44 116 ALA A C 1
ATOM 950 O O . ALA A 1 116 ? -3.265 -13.904 -2.873 1.00 84.44 116 ALA A O 1
ATOM 951 N N . ASN A 1 117 ? -4.089 -13.209 -4.847 1.00 83.56 117 ASN A N 1
ATOM 952 C CA . ASN A 1 117 ? -2.808 -12.880 -5.476 1.00 83.56 117 ASN A CA 1
ATOM 953 C C . ASN A 1 117 ? -2.380 -11.422 -5.241 1.00 83.56 117 ASN A C 1
ATOM 955 O O . ASN A 1 117 ? -1.383 -10.981 -5.805 1.00 83.56 117 ASN A O 1
ATOM 959 N N . SER A 1 118 ? -3.148 -10.650 -4.471 1.00 87.38 118 SER A N 1
ATOM 960 C CA . SER A 1 118 ? -2.802 -9.269 -4.136 1.00 87.38 118 SER A CA 1
ATOM 961 C C . SER A 1 118 ? -1.866 -9.243 -2.939 1.00 87.38 118 SER A C 1
ATOM 963 O O . SER A 1 118 ? -2.059 -9.994 -1.985 1.00 87.38 118 SER A O 1
ATOM 965 N N . GLN A 1 119 ? -0.890 -8.340 -2.972 1.00 90.44 119 GLN A N 1
ATOM 966 C CA . GLN A 1 119 ? 0.069 -8.180 -1.890 1.00 90.44 119 GLN A CA 1
ATOM 967 C C . GLN A 1 119 ? -0.640 -7.692 -0.609 1.00 90.44 119 GLN A C 1
ATOM 969 O O . GLN A 1 119 ? -1.147 -6.567 -0.582 1.00 90.44 119 GLN A O 1
ATOM 974 N N . PRO A 1 120 ? -0.689 -8.484 0.477 1.00 92.56 120 PRO A N 1
ATOM 975 C CA . PRO A 1 120 ? -1.481 -8.138 1.659 1.00 92.56 120 PRO A CA 1
ATOM 976 C C . PRO A 1 120 ? -0.917 -6.922 2.393 1.00 92.56 120 PRO A C 1
ATOM 978 O O . PRO A 1 120 ? -1.676 -6.053 2.816 1.00 92.56 120 PRO A O 1
ATOM 981 N N . SER A 1 121 ? 0.413 -6.809 2.479 1.00 94.75 121 SER A N 1
ATOM 982 C CA . SER A 1 121 ? 1.078 -5.656 3.099 1.00 94.75 121 SER A CA 1
ATOM 983 C C . SER A 1 121 ? 0.669 -4.331 2.4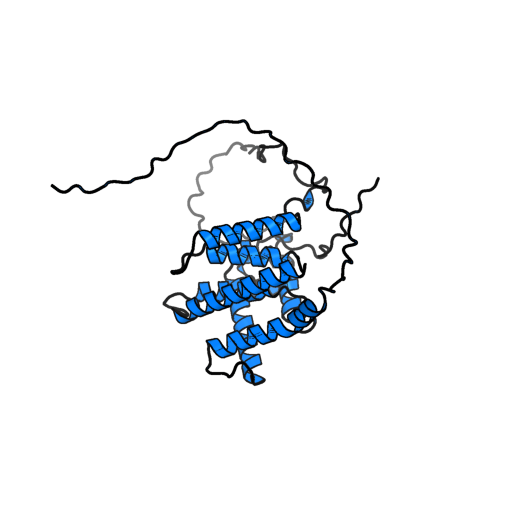44 1.00 94.75 121 SER A C 1
ATOM 985 O O . SER A 1 121 ? 0.440 -3.349 3.146 1.00 94.75 121 SER A O 1
ATOM 987 N N . LEU A 1 122 ? 0.477 -4.323 1.117 1.00 93.50 122 LEU A N 1
ATOM 988 C CA . LEU A 1 122 ? 0.023 -3.145 0.377 1.00 93.50 122 LEU A CA 1
ATOM 989 C C . LEU A 1 122 ? -1.366 -2.696 0.838 1.00 93.50 122 LEU A C 1
ATOM 991 O O . LEU A 1 122 ? -1.577 -1.525 1.141 1.00 93.50 122 LEU A O 1
ATOM 995 N N . ILE A 1 123 ? -2.310 -3.635 0.899 1.00 93.88 123 ILE A N 1
ATOM 996 C CA . ILE A 1 123 ? -3.705 -3.346 1.244 1.00 93.88 123 ILE A CA 1
ATOM 997 C C . ILE A 1 123 ? -3.806 -2.892 2.701 1.00 93.88 123 ILE A C 1
ATOM 999 O O . ILE A 1 123 ? -4.457 -1.890 2.990 1.00 93.88 123 ILE A O 1
ATOM 1003 N N . ILE A 1 124 ? -3.128 -3.592 3.613 1.00 95.75 124 ILE A N 1
ATOM 1004 C CA . ILE A 1 124 ? -3.155 -3.268 5.042 1.00 95.75 124 ILE A CA 1
ATOM 1005 C C . ILE A 1 124 ? -2.488 -1.903 5.292 1.00 95.75 124 ILE A C 1
ATOM 1007 O O . ILE A 1 124 ? -3.048 -1.098 6.036 1.00 95.75 124 ILE A O 1
ATOM 1011 N N . MET A 1 125 ? -1.364 -1.582 4.631 1.00 95.69 125 MET A N 1
ATOM 1012 C CA . MET A 1 125 ? -0.758 -0.248 4.756 1.00 95.69 125 MET A CA 1
ATOM 1013 C C . MET A 1 125 ? -1.616 0.862 4.155 1.00 95.69 125 MET A C 1
ATOM 1015 O O . MET A 1 125 ? -1.696 1.942 4.739 1.00 95.69 125 MET A O 1
ATOM 1019 N N . ALA A 1 126 ? -2.273 0.618 3.020 1.00 94.06 126 ALA A N 1
ATOM 1020 C CA . ALA A 1 126 ? -3.190 1.587 2.429 1.00 94.06 126 ALA A CA 1
ATOM 1021 C C . ALA A 1 126 ? -4.337 1.923 3.402 1.00 94.06 126 ALA A C 1
ATOM 1023 O O . ALA A 1 126 ? -4.648 3.096 3.625 1.00 94.06 126 ALA A O 1
ATOM 1024 N N . CYS A 1 127 ? -4.906 0.909 4.059 1.00 95.25 127 CYS A N 1
ATOM 1025 C CA . CYS A 1 127 ? -5.865 1.092 5.149 1.00 95.25 127 CYS A CA 1
ATOM 1026 C C . CYS A 1 127 ? -5.267 1.872 6.332 1.00 95.25 127 CYS A C 1
ATOM 1028 O O . CYS A 1 127 ? -5.873 2.840 6.790 1.00 95.25 127 CYS A O 1
ATOM 1030 N N . ALA A 1 128 ? -4.068 1.504 6.798 1.00 95.81 128 ALA A N 1
ATOM 1031 C CA . ALA A 1 128 ? -3.405 2.168 7.922 1.00 95.81 128 ALA A CA 1
ATOM 1032 C C . ALA A 1 128 ? -3.180 3.669 7.665 1.00 95.81 128 ALA A C 1
ATOM 1034 O O . ALA A 1 128 ? -3.513 4.490 8.519 1.00 95.81 128 ALA A O 1
ATOM 1035 N N . LEU A 1 129 ? -2.674 4.041 6.483 1.00 94.19 129 LEU A N 1
ATOM 1036 C CA . LEU A 1 129 ? -2.485 5.443 6.088 1.00 94.19 129 LEU A CA 1
ATOM 1037 C C . LEU A 1 129 ? -3.811 6.194 5.966 1.00 94.19 129 LEU A C 1
ATOM 1039 O O . LEU A 1 129 ? -3.925 7.316 6.454 1.00 94.19 129 LEU A O 1
ATOM 1043 N N . SER A 1 130 ? -4.820 5.569 5.356 1.00 94.25 130 SER A N 1
ATOM 1044 C CA . SER A 1 130 ? -6.153 6.161 5.223 1.00 94.25 130 SER A CA 1
ATOM 1045 C C . SER A 1 130 ? -6.743 6.516 6.583 1.00 94.25 130 SER A C 1
ATOM 1047 O O . SER A 1 130 ? -7.184 7.643 6.810 1.00 94.25 130 SER A O 1
ATOM 1049 N N . ILE A 1 131 ? -6.700 5.565 7.515 1.00 94.44 131 ILE A N 1
ATOM 1050 C CA . ILE A 1 131 ? -7.199 5.760 8.872 1.00 94.44 131 ILE A CA 1
ATOM 1051 C C . ILE A 1 131 ? -6.366 6.817 9.577 1.00 94.44 131 ILE A C 1
ATOM 1053 O O . ILE A 1 131 ? -6.940 7.723 10.175 1.00 94.44 131 ILE A O 1
ATOM 1057 N N . PHE A 1 132 ? -5.039 6.754 9.476 1.00 93.56 132 PHE A N 1
ATOM 1058 C CA . PHE A 1 132 ? -4.145 7.739 10.074 1.00 93.56 132 PHE A CA 1
ATOM 1059 C C . PHE A 1 132 ? -4.483 9.170 9.630 1.00 93.56 132 PHE A C 1
ATOM 1061 O O . PHE A 1 132 ? -4.663 10.043 10.479 1.00 93.56 132 PHE A O 1
ATOM 1068 N N . TRP A 1 133 ? -4.680 9.405 8.331 1.00 91.44 133 TRP A N 1
ATOM 1069 C CA . TRP A 1 133 ? -5.057 10.722 7.801 1.00 91.44 133 TRP A CA 1
ATOM 1070 C C . TRP A 1 133 ? -6.472 11.161 8.191 1.00 91.44 133 TRP A C 1
ATOM 1072 O O . TRP A 1 133 ? -6.719 12.354 8.357 1.00 91.44 133 TRP A O 1
ATOM 1082 N N . GLN A 1 134 ? -7.392 10.221 8.410 1.00 92.81 134 GLN A N 1
ATOM 1083 C CA . GLN A 1 134 ? -8.724 10.502 8.959 1.00 92.81 134 GLN A CA 1
ATOM 1084 C C . GLN A 1 134 ? -8.724 10.693 10.493 1.00 92.81 134 GLN A C 1
ATOM 1086 O O . GLN A 1 134 ? -9.746 11.077 11.063 1.00 92.81 134 GLN A O 1
ATOM 1091 N N . SER A 1 135 ? -7.613 10.430 11.193 1.00 92.25 135 SER A N 1
ATOM 1092 C CA . SER A 1 135 ? -7.547 10.371 12.667 1.00 92.25 135 SER A CA 1
ATOM 1093 C C . SER A 1 135 ? -7.107 11.676 13.339 1.00 92.25 135 SER A C 1
ATOM 1095 O O . SER A 1 135 ? -6.456 11.676 14.392 1.00 92.25 135 SER A O 1
ATOM 1097 N N . SER A 1 136 ? -7.500 12.808 12.752 1.00 87.19 136 SER A N 1
ATOM 1098 C CA . SER A 1 136 ? -7.453 14.101 13.440 1.00 87.19 136 SER A CA 1
ATOM 1099 C C . SER A 1 136 ? -8.385 14.100 14.661 1.00 87.19 136 SER A C 1
ATOM 1101 O O . SER A 1 136 ? -9.283 13.262 14.760 1.00 87.19 136 SER A O 1
ATOM 1103 N N . GLU A 1 137 ? -8.211 15.054 15.581 1.00 85.00 137 GLU A N 1
ATOM 1104 C CA . GLU A 1 137 ? -9.102 15.209 16.749 1.00 85.00 137 GLU A CA 1
ATOM 1105 C C . GLU A 1 137 ? -10.571 15.452 16.365 1.00 85.00 137 GLU A C 1
ATOM 1107 O O . GLU A 1 137 ? -11.470 15.150 17.140 1.00 85.00 137 GLU A O 1
ATOM 1112 N N . ILE A 1 138 ? -10.815 15.973 15.159 1.00 81.25 138 ILE A N 1
ATOM 1113 C CA . ILE A 1 138 ? -12.161 16.197 14.613 1.00 81.25 138 ILE A CA 1
ATOM 1114 C C . ILE A 1 138 ? -12.705 14.924 13.943 1.00 81.25 138 ILE A C 1
ATOM 1116 O O . ILE A 1 138 ? -13.914 14.723 13.884 1.00 81.25 138 ILE A O 1
ATOM 1120 N N . GLY A 1 139 ? -11.818 14.082 13.408 1.00 87.31 139 GLY A N 1
ATOM 1121 C CA . GLY A 1 139 ? -12.167 12.827 12.754 1.00 87.31 139 GLY A CA 1
ATOM 1122 C C . GLY A 1 139 ? -12.225 11.664 13.740 1.00 87.31 139 GLY A C 1
ATOM 1123 O O . GLY A 1 139 ? -13.000 11.660 14.692 1.00 87.31 139 GLY A O 1
ATOM 1124 N N . ARG A 1 140 ? -11.402 10.638 13.504 1.00 87.06 140 ARG A N 1
ATOM 1125 C CA . ARG A 1 140 ? -11.396 9.406 14.318 1.00 87.06 140 ARG A CA 1
ATOM 1126 C C . ARG A 1 140 ? -10.629 9.523 15.644 1.00 87.06 140 ARG A C 1
ATOM 1128 O O . ARG A 1 140 ? -10.614 8.570 16.425 1.00 87.06 140 ARG A O 1
ATOM 1135 N N . GLY A 1 141 ? -9.985 10.663 15.900 1.00 90.94 141 GLY A N 1
ATOM 1136 C CA . GLY A 1 141 ? -9.294 10.965 17.151 1.00 90.94 141 GLY A CA 1
ATOM 1137 C C . GLY A 1 141 ? -8.265 9.911 17.568 1.00 90.94 141 GLY A C 1
ATOM 1138 O O . GLY A 1 141 ? -7.626 9.254 16.743 1.00 90.94 141 GLY A O 1
ATOM 1139 N N . LYS A 1 142 ? -8.102 9.742 18.885 1.00 90.94 142 LYS A N 1
ATOM 1140 C CA . LYS A 1 142 ? -7.126 8.814 19.476 1.00 90.94 142 LYS A CA 1
ATOM 1141 C C . LYS A 1 142 ? -7.355 7.353 19.070 1.00 90.94 142 LYS A C 1
ATOM 1143 O O . LYS A 1 142 ? -6.391 6.693 18.699 1.00 90.94 142 LYS A O 1
ATOM 1148 N N . ALA A 1 143 ? -8.602 6.879 19.092 1.00 90.94 143 ALA A N 1
ATOM 1149 C CA . ALA A 1 143 ? -8.933 5.495 18.744 1.00 90.94 143 ALA A CA 1
ATOM 1150 C C . ALA A 1 143 ? -8.543 5.164 17.293 1.00 90.94 143 ALA A C 1
ATOM 1152 O O . ALA A 1 143 ? -7.970 4.111 17.024 1.00 90.94 143 ALA A O 1
ATOM 1153 N N . GLY A 1 144 ? -8.769 6.098 16.362 1.00 92.88 144 GLY A N 1
ATOM 1154 C CA . GLY A 1 144 ? -8.316 5.948 14.981 1.00 92.88 144 GLY A CA 1
ATOM 1155 C C . GLY A 1 144 ? -6.793 5.870 14.855 1.00 92.88 144 GLY A C 1
ATOM 1156 O O . GLY A 1 144 ? -6.286 5.024 14.123 1.00 92.88 144 GLY A O 1
ATOM 1157 N N . ARG A 1 145 ? -6.044 6.687 15.612 1.00 92.19 145 ARG A N 1
ATOM 1158 C CA . ARG A 1 145 ? -4.569 6.633 15.616 1.00 92.19 145 ARG A CA 1
ATOM 1159 C C . ARG A 1 145 ? -4.034 5.315 16.171 1.00 92.19 145 ARG A C 1
ATOM 1161 O O . ARG A 1 145 ? -3.099 4.759 15.605 1.00 92.19 145 ARG A O 1
ATOM 1168 N N . GLU A 1 146 ? -4.624 4.809 17.250 1.00 92.88 146 GLU A N 1
ATOM 1169 C CA . GLU A 1 146 ? -4.260 3.509 17.830 1.00 92.88 146 GLU A CA 1
ATOM 1170 C C . GLU A 1 146 ? -4.547 2.368 16.851 1.00 92.88 146 GLU A C 1
ATOM 1172 O O . GLU A 1 146 ? -3.697 1.504 16.636 1.00 92.88 146 GLU A O 1
ATOM 1177 N N . PHE A 1 147 ? -5.695 2.413 16.173 1.00 94.44 147 PHE A N 1
ATOM 1178 C CA . PHE A 1 147 ? -6.032 1.424 15.155 1.00 94.44 147 PHE A CA 1
ATOM 1179 C C . PHE A 1 147 ? -5.121 1.505 13.921 1.00 94.44 147 PHE A C 1
ATOM 1181 O O . PHE A 1 147 ? -4.691 0.478 13.397 1.00 94.44 147 PHE A O 1
ATOM 1188 N N . ALA A 1 148 ? -4.754 2.711 13.483 1.00 95.31 148 ALA A N 1
ATOM 1189 C CA . ALA A 1 148 ? -3.786 2.896 12.405 1.00 95.31 148 ALA A CA 1
ATOM 1190 C C . ALA A 1 148 ? -2.418 2.292 12.757 1.00 95.31 148 ALA A C 1
ATOM 1192 O O . ALA A 1 148 ? -1.804 1.637 11.916 1.00 95.31 148 ALA A O 1
ATOM 1193 N N . LEU A 1 149 ? -1.963 2.453 14.005 1.00 93.88 149 LEU A N 1
ATOM 1194 C CA . LEU A 1 149 ? -0.743 1.808 14.494 1.00 93.88 149 LEU A CA 1
ATOM 1195 C C . LEU A 1 149 ? -0.874 0.280 14.482 1.00 93.88 149 LEU A C 1
ATOM 1197 O O . LEU A 1 149 ? 0.035 -0.397 14.000 1.00 93.88 149 LEU A O 1
ATOM 1201 N N . GLN A 1 150 ? -1.999 -0.272 14.940 1.00 95.00 150 GLN A N 1
ATOM 1202 C CA . GLN A 1 150 ? -2.245 -1.718 14.903 1.00 95.00 150 GLN A CA 1
ATOM 1203 C C . GLN A 1 150 ? -2.171 -2.271 13.471 1.00 95.00 150 GLN A C 1
ATOM 1205 O O . GLN A 1 150 ? -1.475 -3.256 13.220 1.00 95.00 150 GLN A O 1
ATOM 1210 N N . LEU A 1 151 ? -2.834 -1.615 12.514 1.00 96.25 151 LEU A N 1
ATOM 1211 C CA . LEU A 1 151 ? -2.767 -2.004 11.104 1.00 96.25 151 LEU A CA 1
ATOM 1212 C C . LEU A 1 151 ? -1.353 -1.863 10.539 1.00 96.25 151 LEU A C 1
ATOM 1214 O O . LEU A 1 151 ? -0.915 -2.725 9.783 1.00 96.25 151 LEU A O 1
ATOM 1218 N N . ARG A 1 152 ? -0.610 -0.824 10.935 1.00 95.50 152 ARG A N 1
ATOM 1219 C CA . ARG A 1 152 ? 0.791 -0.655 10.539 1.00 95.50 152 ARG A CA 1
ATOM 1220 C C . ARG A 1 152 ? 1.679 -1.802 11.041 1.00 95.50 152 ARG A C 1
ATOM 1222 O O . ARG A 1 152 ? 2.484 -2.297 10.260 1.00 95.50 152 ARG A O 1
ATOM 1229 N N . ASP A 1 153 ? 1.499 -2.281 12.280 1.00 94.62 153 ASP A N 1
ATOM 1230 C CA . ASP A 1 153 ? 2.249 -3.454 12.780 1.00 94.62 153 ASP A CA 1
ATOM 1231 C C . ASP A 1 153 ? 1.895 -4.700 11.967 1.00 94.62 153 ASP A C 1
ATOM 1233 O O . ASP A 1 153 ? 2.770 -5.433 11.508 1.00 94.62 153 ASP A O 1
ATOM 1237 N N . GLN A 1 154 ? 0.597 -4.913 11.731 1.00 95.19 154 GLN A N 1
ATOM 1238 C CA . GLN A 1 154 ? 0.114 -6.042 10.941 1.00 95.19 154 GLN A CA 1
ATOM 1239 C C . GLN A 1 154 ? 0.677 -6.013 9.510 1.00 95.19 154 GLN A C 1
ATOM 1241 O O . GLN A 1 154 ? 1.029 -7.058 8.957 1.00 95.19 154 GLN A O 1
ATOM 1246 N N . ALA A 1 155 ? 0.791 -4.829 8.909 1.00 95.94 155 ALA A N 1
ATOM 1247 C CA . ALA A 1 155 ? 1.344 -4.655 7.575 1.00 95.94 155 ALA A CA 1
ATOM 1248 C C . ALA A 1 155 ? 2.865 -4.852 7.521 1.00 95.94 155 ALA A C 1
ATOM 1250 O O . ALA A 1 155 ? 3.351 -5.416 6.540 1.00 95.94 155 ALA A O 1
ATOM 1251 N N . GLU A 1 156 ? 3.605 -4.434 8.552 1.00 94.75 156 GLU A N 1
ATOM 1252 C CA . GLU A 1 156 ? 5.043 -4.700 8.699 1.00 94.75 156 GLU A CA 1
ATOM 1253 C C . GLU A 1 156 ? 5.296 -6.212 8.829 1.00 94.75 156 GLU A C 1
ATOM 1255 O O . GLU A 1 156 ? 6.133 -6.771 8.115 1.00 94.75 156 GLU A O 1
ATOM 1260 N N . CYS A 1 157 ? 4.489 -6.918 9.630 1.00 93.25 157 CYS A N 1
ATOM 1261 C CA . CYS A 1 157 ? 4.524 -8.380 9.695 1.00 93.25 157 CYS A CA 1
ATOM 1262 C C . CYS A 1 157 ? 4.213 -9.029 8.336 1.00 93.25 157 CYS A C 1
ATOM 1264 O O . CYS A 1 157 ? 4.918 -9.948 7.918 1.00 93.25 157 CYS A O 1
ATOM 1266 N N . ALA A 1 158 ? 3.193 -8.542 7.622 1.00 93.50 158 ALA A N 1
ATOM 1267 C CA . ALA A 1 158 ? 2.839 -9.020 6.284 1.00 93.50 158 ALA A CA 1
ATOM 1268 C C . ALA A 1 158 ? 3.962 -8.788 5.257 1.00 93.50 158 ALA A C 1
ATOM 1270 O O . ALA A 1 158 ? 4.214 -9.638 4.397 1.00 93.50 158 ALA A O 1
ATOM 1271 N N . LEU A 1 159 ? 4.647 -7.644 5.355 1.00 94.31 159 LEU A N 1
ATOM 1272 C CA . LEU A 1 159 ? 5.793 -7.286 4.520 1.00 94.31 159 LEU A CA 1
ATOM 1273 C C . LEU A 1 159 ? 6.929 -8.288 4.741 1.00 94.31 159 LEU A C 1
ATOM 1275 O O . LEU A 1 159 ? 7.422 -8.892 3.789 1.00 94.31 159 LEU A O 1
ATOM 1279 N N . GLN A 1 160 ? 7.297 -8.517 6.004 1.00 93.00 160 GLN A N 1
ATOM 1280 C CA . GLN A 1 160 ? 8.378 -9.427 6.366 1.00 93.00 160 GLN A CA 1
ATOM 1281 C C . GLN A 1 160 ? 8.051 -10.881 6.013 1.00 93.00 160 GLN A C 1
ATOM 1283 O O . GLN A 1 160 ? 8.923 -11.603 5.532 1.00 93.00 160 GLN A O 1
ATOM 1288 N N . ALA A 1 161 ? 6.800 -11.311 6.196 1.00 90.31 161 ALA A N 1
ATOM 1289 C CA . ALA A 1 161 ? 6.347 -12.635 5.779 1.00 90.31 161 ALA A CA 1
ATOM 1290 C C . ALA A 1 161 ? 6.510 -1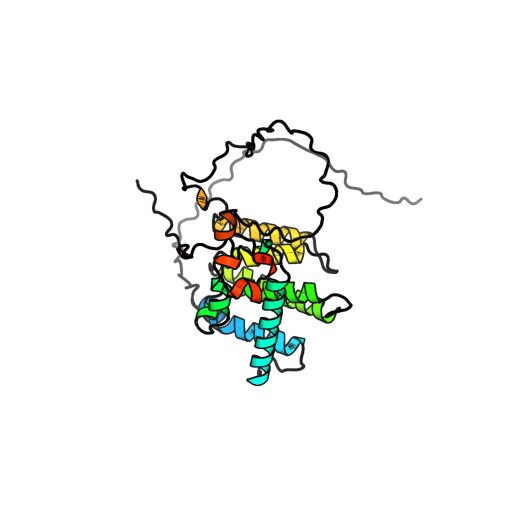2.832 4.266 1.00 90.31 161 ALA A C 1
ATOM 1292 O O . ALA A 1 161 ? 7.009 -13.865 3.829 1.00 90.31 161 ALA A O 1
ATOM 1293 N N . SER A 1 162 ? 6.163 -11.815 3.475 1.00 91.00 162 SER A N 1
ATOM 1294 C CA . SER A 1 162 ? 6.304 -11.855 2.017 1.00 91.00 162 SER A CA 1
ATOM 1295 C C . SER A 1 162 ? 7.770 -11.893 1.584 1.00 91.00 162 SER A C 1
ATOM 1297 O O . SER A 1 162 ? 8.127 -12.692 0.722 1.00 91.00 162 SER A O 1
ATOM 1299 N N . LEU A 1 163 ? 8.637 -11.114 2.242 1.00 90.50 163 LEU A N 1
ATOM 1300 C CA . LEU A 1 163 ? 10.088 -11.154 2.025 1.00 90.50 163 LEU A CA 1
ATOM 1301 C C . LEU A 1 163 ? 10.679 -12.532 2.337 1.00 90.50 163 LEU A C 1
ATOM 1303 O O . LEU A 1 163 ? 11.407 -13.089 1.520 1.00 90.50 163 LEU A O 1
ATOM 1307 N N . ASN A 1 164 ? 10.346 -13.094 3.501 1.00 89.50 164 ASN A N 1
ATOM 1308 C CA . ASN A 1 164 ? 10.851 -14.398 3.939 1.00 89.50 164 ASN A CA 1
ATOM 1309 C C . ASN A 1 164 ? 10.394 -15.531 3.021 1.00 89.50 164 ASN A C 1
ATOM 1311 O O . ASN A 1 164 ? 11.099 -16.520 2.849 1.00 89.50 164 ASN A O 1
ATOM 1315 N N . ALA A 1 165 ? 9.210 -15.380 2.441 1.00 86.12 165 ALA A N 1
ATOM 1316 C CA . ALA A 1 165 ? 8.638 -16.348 1.535 1.00 86.12 165 ALA A CA 1
ATOM 1317 C C . ALA A 1 165 ? 9.028 -16.127 0.062 1.00 86.12 165 ALA A C 1
ATOM 1319 O O . ALA A 1 165 ? 8.609 -16.888 -0.805 1.00 86.12 165 ALA A O 1
ATOM 1320 N N . GLY A 1 166 ? 9.810 -15.086 -0.242 1.00 86.75 166 GLY A N 1
ATOM 1321 C CA . GLY A 1 166 ? 10.221 -14.762 -1.609 1.00 86.75 166 GLY A CA 1
ATOM 1322 C C . GLY A 1 166 ? 9.101 -14.208 -2.497 1.00 86.75 166 GLY A C 1
ATOM 1323 O O . GLY A 1 166 ? 9.278 -14.118 -3.710 1.00 86.75 166 GLY A O 1
ATOM 1324 N N . TRP A 1 167 ? 7.963 -13.801 -1.928 1.00 88.06 167 TRP A N 1
ATOM 1325 C CA . TRP A 1 167 ? 6.899 -13.114 -2.661 1.00 88.06 167 TRP A CA 1
ATOM 1326 C C . TRP A 1 167 ? 7.252 -11.628 -2.801 1.00 88.06 167 TRP A C 1
ATOM 1328 O O . TRP A 1 167 ? 6.757 -10.776 -2.066 1.00 88.06 167 TRP A O 1
ATOM 1338 N N . ILE A 1 168 ? 8.168 -11.341 -3.728 1.00 89.06 168 ILE A N 1
ATOM 1339 C CA . ILE A 1 168 ? 8.698 -10.000 -3.990 1.00 89.06 168 ILE A CA 1
ATOM 1340 C C . ILE A 1 168 ? 8.149 -9.512 -5.333 1.00 89.06 168 ILE A C 1
ATOM 1342 O O . ILE A 1 168 ? 8.530 -10.024 -6.382 1.00 89.06 168 ILE A O 1
ATOM 1346 N N . ASP A 1 169 ? 7.249 -8.533 -5.286 1.00 87.88 169 ASP A N 1
ATOM 1347 C CA . ASP A 1 169 ? 6.642 -7.878 -6.448 1.00 87.88 169 ASP A CA 1
ATOM 1348 C C . ASP A 1 169 ? 6.670 -6.345 -6.300 1.00 87.88 169 ASP A C 1
ATOM 1350 O O . ASP A 1 169 ? 7.070 -5.799 -5.266 1.00 87.88 169 ASP A O 1
ATOM 1354 N N . GLU A 1 170 ? 6.237 -5.616 -7.329 1.00 87.56 170 GLU A N 1
ATOM 1355 C CA . GLU A 1 170 ? 6.202 -4.148 -7.298 1.00 87.56 170 GLU A CA 1
ATOM 1356 C C . GLU A 1 170 ? 5.260 -3.629 -6.203 1.00 87.56 170 GLU A C 1
ATOM 1358 O O . GLU A 1 170 ? 5.518 -2.596 -5.584 1.00 87.56 170 GLU A O 1
ATOM 1363 N N . ASN A 1 171 ? 4.190 -4.370 -5.903 1.00 89.50 171 ASN A N 1
ATOM 1364 C CA . ASN A 1 171 ? 3.245 -4.018 -4.846 1.00 89.50 171 ASN A CA 1
ATOM 1365 C C . ASN A 1 171 ? 3.886 -4.084 -3.455 1.00 89.50 171 ASN A C 1
ATOM 1367 O O . ASN A 1 171 ? 3.526 -3.290 -2.584 1.00 89.50 171 ASN A O 1
ATOM 1371 N N . LEU A 1 172 ? 4.846 -4.985 -3.234 1.00 92.19 172 LEU A N 1
ATOM 1372 C CA . LEU A 1 172 ? 5.633 -5.053 -2.006 1.00 92.19 172 LEU A CA 1
ATOM 1373 C C . LEU A 1 172 ? 6.527 -3.817 -1.860 1.00 92.19 172 LEU A C 1
ATOM 1375 O O . LEU A 1 172 ? 6.625 -3.263 -0.765 1.00 92.19 172 LEU A O 1
ATOM 1379 N N . ALA A 1 173 ? 7.132 -3.345 -2.955 1.00 92.94 173 ALA A N 1
ATOM 1380 C CA . ALA A 1 173 ? 7.905 -2.101 -2.956 1.00 92.94 173 ALA A CA 1
ATOM 1381 C C . ALA A 1 173 ? 7.019 -0.897 -2.611 1.00 92.94 173 ALA A C 1
ATOM 1383 O O . ALA A 1 173 ? 7.379 -0.070 -1.773 1.00 92.94 173 ALA A O 1
ATOM 1384 N N . ILE A 1 174 ? 5.821 -0.841 -3.199 1.00 91.94 174 ILE A N 1
ATOM 1385 C CA . ILE A 1 174 ? 4.831 0.196 -2.902 1.00 91.94 174 ILE A CA 1
ATOM 1386 C C . ILE A 1 174 ? 4.393 0.133 -1.427 1.00 91.94 174 ILE A C 1
ATOM 1388 O O . ILE A 1 174 ? 4.292 1.169 -0.769 1.00 91.94 174 ILE A O 1
ATOM 1392 N N . ALA A 1 175 ? 4.172 -1.064 -0.878 1.00 94.81 175 ALA A N 1
ATOM 1393 C CA . ALA A 1 175 ? 3.832 -1.244 0.532 1.00 94.81 175 ALA A CA 1
ATOM 1394 C C . ALA A 1 175 ? 4.948 -0.741 1.462 1.00 94.81 175 ALA A C 1
ATOM 1396 O O . ALA A 1 175 ? 4.675 -0.021 2.422 1.00 94.81 175 ALA A O 1
ATOM 1397 N N . ALA A 1 176 ? 6.208 -1.061 1.151 1.00 95.62 176 ALA A N 1
ATOM 1398 C CA . ALA A 1 176 ? 7.366 -0.579 1.902 1.00 95.62 176 ALA A CA 1
ATOM 1399 C C . ALA A 1 176 ? 7.513 0.949 1.823 1.00 95.62 176 ALA A C 1
ATOM 1401 O O . ALA A 1 176 ? 7.862 1.584 2.818 1.00 95.62 176 ALA A O 1
ATOM 1402 N N . LEU A 1 177 ? 7.185 1.555 0.677 1.00 93.88 177 LEU A N 1
ATOM 1403 C CA . LEU A 1 177 ? 7.145 3.009 0.527 1.00 93.88 177 LEU A CA 1
ATOM 1404 C C . LEU A 1 177 ? 6.062 3.625 1.418 1.00 93.88 177 LEU A C 1
ATOM 1406 O O . LEU A 1 177 ? 6.334 4.589 2.129 1.00 93.88 177 LEU A O 1
ATOM 1410 N N . MET A 1 178 ? 4.859 3.047 1.440 1.00 94.00 178 MET A N 1
ATOM 1411 C CA . MET A 1 178 ? 3.787 3.486 2.341 1.00 94.00 178 MET A CA 1
ATOM 1412 C C . MET A 1 178 ? 4.157 3.358 3.814 1.00 94.00 178 MET A C 1
ATOM 1414 O O . MET A 1 178 ? 3.861 4.262 4.594 1.00 94.00 178 MET A O 1
ATOM 1418 N N . LEU A 1 179 ? 4.832 2.273 4.192 1.00 95.06 179 LEU A N 1
ATOM 1419 C CA . LEU A 1 179 ? 5.341 2.094 5.546 1.00 95.06 179 LEU A CA 1
ATOM 1420 C C . LEU A 1 179 ? 6.365 3.180 5.896 1.00 95.06 179 LEU A C 1
ATOM 1422 O O . LEU A 1 179 ? 6.232 3.823 6.932 1.00 95.06 179 LEU A O 1
ATOM 1426 N N . ALA A 1 180 ? 7.335 3.449 5.019 1.00 94.19 180 ALA A N 1
ATOM 1427 C CA . ALA A 1 180 ? 8.303 4.522 5.232 1.00 94.19 180 ALA A CA 1
ATOM 1428 C C . ALA A 1 180 ? 7.614 5.891 5.366 1.00 94.19 180 ALA A C 1
ATOM 1430 O O . ALA A 1 180 ? 7.964 6.665 6.254 1.00 94.19 180 ALA A O 1
ATOM 1431 N N . MET A 1 181 ? 6.594 6.183 4.553 1.00 91.38 181 MET A N 1
ATOM 1432 C CA . MET A 1 181 ? 5.798 7.409 4.696 1.00 91.38 181 MET A CA 1
ATOM 1433 C C . MET A 1 181 ? 5.094 7.483 6.054 1.00 91.38 181 MET A C 1
ATOM 1435 O O . MET A 1 181 ? 5.127 8.530 6.696 1.00 91.38 181 MET A O 1
ATOM 1439 N N . PHE A 1 182 ? 4.501 6.379 6.514 1.00 93.38 182 PHE A N 1
ATOM 1440 C CA . PHE A 1 182 ? 3.863 6.306 7.827 1.00 93.38 182 PHE A CA 1
ATOM 1441 C C . PHE A 1 182 ? 4.874 6.558 8.954 1.00 93.38 182 PHE A C 1
ATOM 1443 O O . PHE A 1 182 ? 4.621 7.371 9.835 1.00 93.38 182 PHE A O 1
ATOM 1450 N N . GLU A 1 183 ? 6.047 5.921 8.913 1.00 93.12 183 GLU A N 1
ATOM 1451 C CA . GLU A 1 183 ? 7.098 6.074 9.933 1.00 93.12 183 GLU A CA 1
ATOM 1452 C C . GLU A 1 183 ? 7.742 7.466 9.959 1.00 93.12 183 GLU A C 1
ATOM 1454 O O . GLU A 1 183 ? 8.339 7.868 10.960 1.00 93.12 183 GLU A O 1
ATOM 1459 N N . ASN A 1 184 ? 7.640 8.211 8.861 1.00 89.25 184 ASN A N 1
ATOM 1460 C CA . ASN A 1 184 ? 8.088 9.599 8.782 1.00 89.25 184 ASN A CA 1
ATOM 1461 C C . ASN A 1 184 ? 6.963 10.600 9.085 1.00 89.25 184 ASN A C 1
ATOM 1463 O O . ASN A 1 184 ? 7.242 11.785 9.269 1.00 89.25 184 ASN A O 1
ATOM 1467 N N . ALA A 1 185 ? 5.711 10.147 9.190 1.00 85.62 185 ALA A N 1
ATOM 1468 C CA . ALA A 1 185 ? 4.617 10.989 9.640 1.00 85.62 185 ALA A CA 1
ATOM 1469 C C . ALA A 1 185 ? 4.767 11.286 11.141 1.00 85.62 185 ALA A C 1
ATOM 1471 O O . ALA A 1 185 ? 5.106 10.411 11.933 1.00 85.62 185 ALA A O 1
ATOM 1472 N N . GLY A 1 186 ? 4.519 12.531 11.549 1.00 76.06 186 GLY A N 1
ATOM 1473 C CA . GLY A 1 186 ? 4.606 12.915 12.956 1.00 76.06 186 GLY A CA 1
ATOM 1474 C C . GLY A 1 186 ? 3.470 12.295 13.772 1.00 76.06 186 GLY A C 1
ATOM 147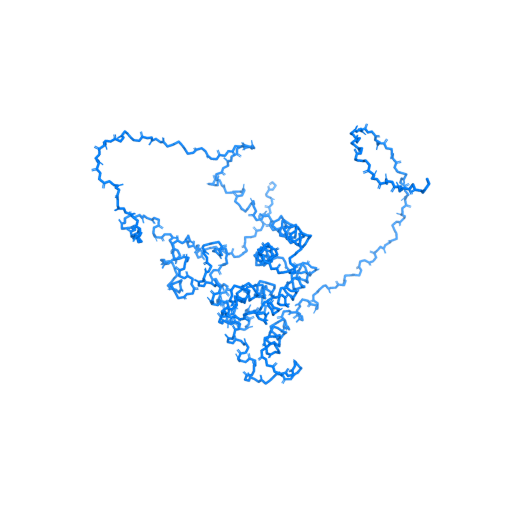5 O O . GLY A 1 186 ? 2.334 12.759 13.692 1.00 76.06 186 GLY A O 1
ATOM 1476 N N . TYR A 1 187 ? 3.765 11.265 14.569 1.00 82.38 187 TYR A N 1
ATOM 1477 C CA . TYR A 1 187 ? 2.846 10.679 15.552 1.00 82.38 187 TYR A CA 1
ATOM 1478 C C . TYR A 1 187 ? 3.558 10.453 16.900 1.00 82.38 187 TYR A C 1
ATOM 1480 O O . TYR A 1 187 ? 4.785 10.380 16.936 1.00 82.38 187 TYR A O 1
ATOM 1488 N N . PRO A 1 188 ? 2.835 10.351 18.034 1.00 78.69 188 PRO A N 1
ATOM 1489 C CA . PRO A 1 188 ? 3.460 10.386 19.364 1.00 78.69 188 PRO A CA 1
ATOM 1490 C C . PRO A 1 188 ? 4.482 9.272 19.638 1.00 78.69 188 PRO A C 1
ATOM 1492 O O . PRO A 1 188 ? 5.397 9.461 20.432 1.00 78.69 188 PRO A O 1
ATOM 1495 N N . GLN A 1 189 ? 4.327 8.114 18.995 1.00 81.06 189 GLN A N 1
ATOM 1496 C CA . GLN A 1 189 ? 5.199 6.943 19.126 1.00 81.06 189 GLN A CA 1
ATOM 1497 C C . GLN A 1 189 ? 6.254 6.847 18.008 1.00 81.06 189 GLN A C 1
ATOM 1499 O O . GLN A 1 189 ? 6.842 5.781 17.810 1.00 81.06 189 GLN A O 1
ATOM 1504 N N . GLN A 1 190 ? 6.477 7.927 17.252 1.00 85.56 190 GLN A N 1
ATOM 1505 C CA . GLN A 1 190 ? 7.450 7.942 16.166 1.00 85.56 190 GLN A CA 1
ATOM 1506 C C . GLN A 1 190 ? 8.855 7.635 16.695 1.00 85.56 190 GLN A C 1
ATOM 1508 O O . GLN A 1 190 ? 9.298 8.169 17.712 1.00 85.56 190 GLN A O 1
ATOM 1513 N N . SER A 1 191 ? 9.574 6.774 15.977 1.00 88.38 191 SER A N 1
ATOM 1514 C CA . SER A 1 191 ? 10.938 6.381 16.316 1.00 88.38 191 SER A CA 1
ATOM 1515 C C . SER A 1 191 ? 11.842 6.577 15.116 1.00 88.38 191 SER A C 1
ATOM 1517 O O . SER A 1 191 ? 11.643 5.951 14.077 1.00 88.38 191 SER A O 1
ATOM 1519 N N . ILE A 1 192 ? 12.892 7.379 15.299 1.00 88.88 192 ILE A N 1
ATOM 1520 C CA . ILE A 1 192 ? 13.918 7.624 14.280 1.00 88.88 192 ILE A CA 1
ATOM 1521 C C . ILE A 1 192 ? 14.526 6.299 13.788 1.00 88.88 192 ILE A C 1
ATOM 1523 O O . ILE A 1 192 ? 14.763 6.128 12.594 1.00 88.88 192 ILE A O 1
ATOM 1527 N N . TYR A 1 193 ? 14.716 5.321 14.681 1.00 91.69 193 TYR A N 1
ATOM 1528 C CA . TYR A 1 193 ? 15.216 3.994 14.311 1.00 91.69 193 TYR A CA 1
ATOM 1529 C C . TYR A 1 193 ? 14.260 3.248 13.372 1.00 91.69 193 TYR A C 1
ATOM 1531 O O . TYR A 1 193 ? 14.716 2.604 12.429 1.00 91.69 193 TYR A O 1
ATOM 1539 N N . ARG A 1 194 ? 12.943 3.357 13.589 1.00 90.38 194 ARG A N 1
ATOM 1540 C CA . ARG A 1 194 ? 11.923 2.733 12.727 1.00 90.38 194 ARG A CA 1
ATOM 1541 C C . ARG A 1 194 ? 11.818 3.454 11.381 1.00 90.38 194 ARG A C 1
ATOM 1543 O O . ARG A 1 194 ? 11.709 2.800 10.343 1.00 90.38 194 ARG A O 1
ATOM 1550 N N . SER A 1 195 ? 11.977 4.776 11.365 1.00 92.38 195 SER A N 1
ATOM 1551 C CA . SER A 1 195 ? 12.086 5.556 10.126 1.00 92.38 195 SER A CA 1
ATOM 1552 C C . SER A 1 195 ? 13.310 5.136 9.297 1.00 92.38 195 SER A C 1
ATOM 1554 O O . SER A 1 195 ? 13.179 4.873 8.105 1.00 92.38 195 SER A O 1
ATOM 1556 N N . PHE A 1 196 ? 14.489 4.972 9.908 1.00 94.56 196 PHE A N 1
ATOM 1557 C CA . PHE A 1 196 ? 15.675 4.481 9.191 1.00 94.56 196 PHE A CA 1
ATOM 1558 C C . PHE A 1 196 ? 15.526 3.033 8.714 1.00 94.56 196 PHE A C 1
ATOM 1560 O O . PHE A 1 196 ? 15.868 2.724 7.571 1.00 94.56 196 PHE A O 1
ATOM 1567 N N . ALA A 1 197 ? 15.004 2.145 9.563 1.00 94.19 197 ALA A N 1
ATOM 1568 C CA . ALA A 1 197 ? 14.804 0.743 9.212 1.00 94.19 197 ALA A CA 1
ATOM 1569 C C . ALA A 1 197 ? 13.833 0.583 8.030 1.00 94.19 197 ALA A C 1
ATOM 1571 O O . ALA A 1 197 ? 14.135 -0.157 7.095 1.00 94.19 197 ALA A O 1
ATOM 1572 N N . SER A 1 198 ? 12.714 1.315 8.029 1.00 94.38 198 SER A N 1
ATOM 1573 C CA . SER A 1 198 ? 11.727 1.271 6.939 1.00 94.38 198 SER A CA 1
ATOM 1574 C C . SER A 1 198 ? 12.302 1.764 5.608 1.00 94.38 198 SER A C 1
ATOM 1576 O O . SER A 1 198 ? 12.108 1.106 4.585 1.00 94.38 198 SER A O 1
ATOM 1578 N N . ILE A 1 199 ? 13.090 2.846 5.613 1.00 95.50 199 ILE A N 1
ATOM 1579 C CA . ILE A 1 199 ? 13.794 3.327 4.412 1.00 95.50 199 ILE A CA 1
ATOM 1580 C C . ILE A 1 199 ? 14.797 2.281 3.909 1.00 95.50 199 ILE A C 1
ATOM 1582 O O . ILE A 1 199 ? 14.861 2.021 2.711 1.00 95.50 199 ILE A O 1
ATOM 1586 N N . HIS A 1 200 ? 15.550 1.636 4.803 1.00 95.44 200 HIS A N 1
ATOM 1587 C CA . HIS A 1 200 ? 16.509 0.599 4.414 1.00 95.44 200 HIS A CA 1
ATOM 1588 C C . HIS A 1 200 ? 15.822 -0.646 3.827 1.00 95.44 200 HIS A C 1
ATOM 1590 O O . HIS A 1 200 ? 16.315 -1.233 2.865 1.00 95.44 200 HIS A O 1
ATOM 1596 N N . VAL A 1 201 ? 14.672 -1.056 4.372 1.00 95.25 201 VAL A N 1
ATOM 1597 C CA . VAL A 1 201 ? 13.868 -2.156 3.811 1.00 95.25 201 VAL A CA 1
ATOM 1598 C C . VAL A 1 201 ? 13.345 -1.795 2.421 1.00 95.25 201 VAL A C 1
ATOM 1600 O O . VAL A 1 201 ? 13.492 -2.597 1.498 1.00 95.25 201 VAL A O 1
ATOM 1603 N N . LEU A 1 202 ? 12.803 -0.588 2.246 1.00 95.88 202 LEU A N 1
ATOM 1604 C CA . LEU A 1 202 ? 12.363 -0.084 0.944 1.00 95.88 202 LEU A CA 1
ATOM 1605 C C . LEU A 1 202 ? 13.502 -0.106 -0.083 1.00 95.88 202 LEU A C 1
ATOM 1607 O O . LEU A 1 202 ? 13.355 -0.662 -1.167 1.00 95.88 202 LEU A O 1
ATOM 1611 N N . ASP A 1 203 ? 14.651 0.454 0.279 1.00 95.50 203 ASP A N 1
ATOM 1612 C CA . ASP A 1 203 ? 15.842 0.532 -0.564 1.00 95.50 203 ASP A CA 1
ATOM 1613 C C . ASP A 1 203 ? 16.356 -0.862 -0.967 1.00 95.50 203 ASP A C 1
ATOM 1615 O O . ASP A 1 203 ? 16.699 -1.106 -2.126 1.00 95.50 203 ASP A O 1
ATOM 1619 N N . ARG A 1 204 ? 16.316 -1.836 -0.050 1.00 94.69 204 ARG A N 1
ATOM 1620 C CA . ARG A 1 204 ? 16.606 -3.240 -0.377 1.00 94.69 204 ARG A CA 1
ATOM 1621 C C . ARG A 1 204 ? 15.630 -3.806 -1.406 1.00 94.69 204 ARG A C 1
ATOM 1623 O O . ARG A 1 204 ? 16.091 -4.397 -2.375 1.00 94.69 204 ARG A O 1
ATOM 1630 N N . ILE A 1 205 ? 14.323 -3.612 -1.225 1.00 94.31 205 ILE A N 1
ATOM 1631 C CA . ILE A 1 205 ? 13.303 -4.121 -2.156 1.00 94.31 205 ILE A CA 1
ATOM 1632 C C . ILE A 1 205 ? 13.464 -3.484 -3.542 1.00 94.31 205 ILE A C 1
ATOM 1634 O O . ILE A 1 205 ? 13.465 -4.201 -4.542 1.00 94.31 205 ILE A O 1
ATOM 1638 N N . ILE A 1 206 ? 13.670 -2.164 -3.604 1.00 92.25 206 ILE A N 1
ATOM 1639 C CA . ILE A 1 206 ? 13.914 -1.425 -4.853 1.00 92.25 206 ILE A CA 1
ATOM 1640 C C . ILE A 1 206 ? 15.105 -2.019 -5.610 1.00 92.25 206 ILE A C 1
ATOM 1642 O O . ILE A 1 206 ? 15.006 -2.246 -6.817 1.00 92.25 206 ILE A O 1
ATOM 1646 N N . ARG A 1 207 ? 16.214 -2.307 -4.913 1.00 91.19 207 ARG A N 1
ATOM 1647 C CA . ARG A 1 207 ? 17.393 -2.935 -5.527 1.00 91.19 207 ARG A CA 1
ATOM 1648 C C . ARG A 1 207 ? 17.141 -4.376 -5.949 1.00 91.19 207 ARG A C 1
ATOM 1650 O O . ARG A 1 207 ? 17.547 -4.747 -7.044 1.00 91.19 207 ARG A O 1
ATOM 1657 N N . THR A 1 208 ? 16.460 -5.178 -5.130 1.00 92.31 208 THR A N 1
ATOM 1658 C CA . THR A 1 208 ? 16.120 -6.570 -5.474 1.00 92.31 208 THR A CA 1
ATOM 1659 C C . THR A 1 208 ? 15.282 -6.646 -6.747 1.00 92.31 208 THR A C 1
ATOM 1661 O O . THR A 1 208 ? 15.524 -7.507 -7.586 1.00 92.31 208 THR A O 1
ATOM 1664 N N . LEU A 1 209 ? 14.345 -5.716 -6.920 1.00 89.56 209 LEU A N 1
ATOM 1665 C CA . LEU A 1 209 ? 13.513 -5.610 -8.118 1.00 89.56 209 LEU A CA 1
ATOM 1666 C C . LEU A 1 209 ? 14.181 -4.830 -9.260 1.00 89.56 209 LEU A C 1
ATOM 1668 O O . LEU A 1 209 ? 13.628 -4.762 -10.353 1.00 89.56 209 LEU A O 1
ATOM 1672 N N . SER A 1 210 ? 15.357 -4.234 -9.027 1.00 89.06 210 SER A N 1
ATOM 1673 C CA . SER A 1 210 ? 16.068 -3.391 -9.999 1.00 89.06 210 SER A CA 1
ATOM 1674 C C . SER A 1 210 ? 15.186 -2.273 -10.586 1.00 89.06 210 SER A C 1
ATOM 1676 O O . SER A 1 210 ? 15.302 -1.926 -11.762 1.00 89.06 210 SER A O 1
ATOM 1678 N N . LEU A 1 211 ? 14.296 -1.690 -9.766 1.00 86.38 211 LEU A N 1
ATOM 1679 C CA . LEU A 1 211 ? 13.277 -0.739 -10.242 1.00 86.38 211 LEU A CA 1
ATOM 1680 C C . LEU A 1 211 ? 13.883 0.537 -10.841 1.00 86.38 211 LEU A C 1
ATOM 1682 O O . LEU A 1 211 ? 13.302 1.142 -11.734 1.00 86.38 211 LEU A O 1
ATOM 1686 N N . THR A 1 212 ? 15.063 0.941 -10.370 1.00 86.94 212 THR A N 1
ATOM 1687 C CA . THR A 1 212 ? 15.770 2.137 -10.855 1.00 86.94 212 THR A CA 1
ATOM 1688 C C . THR A 1 212 ? 16.523 1.914 -12.164 1.00 86.94 212 THR A C 1
ATOM 1690 O O . THR A 1 212 ? 17.167 2.836 -12.649 1.00 86.94 212 THR A O 1
ATOM 1693 N N . THR A 1 213 ? 16.511 0.696 -12.705 1.00 86.19 213 THR A N 1
ATOM 1694 C CA . THR A 1 213 ? 17.228 0.336 -13.936 1.00 86.19 213 THR A CA 1
ATOM 1695 C C . THR A 1 213 ? 16.316 -0.367 -14.943 1.00 86.19 213 THR A C 1
ATOM 1697 O O . THR A 1 213 ? 16.803 -1.075 -15.823 1.00 86.19 213 THR A O 1
ATOM 1700 N N . ILE A 1 214 ? 14.993 -0.207 -14.816 1.00 84.06 214 ILE A N 1
ATOM 1701 C CA . ILE A 1 214 ? 13.996 -0.834 -15.706 1.00 84.06 214 ILE A CA 1
ATOM 1702 C C . ILE A 1 214 ? 14.206 -0.419 -17.170 1.00 84.06 214 ILE A C 1
ATOM 1704 O O . ILE A 1 214 ? 13.994 -1.215 -18.089 1.00 84.06 214 ILE A O 1
ATOM 1708 N N . ASP A 1 215 ? 14.640 0.817 -17.385 1.00 83.00 215 ASP A N 1
ATOM 1709 C CA . ASP A 1 215 ? 14.863 1.452 -18.680 1.00 83.00 215 ASP A CA 1
ATOM 1710 C C . ASP A 1 215 ? 16.329 1.401 -19.142 1.00 83.00 215 ASP A C 1
ATOM 1712 O O . ASP A 1 215 ? 16.642 1.890 -20.222 1.00 83.00 215 ASP A O 1
ATOM 1716 N N . ALA A 1 216 ? 17.228 0.737 -18.403 1.00 84.75 216 ALA A N 1
ATOM 1717 C CA . ALA A 1 216 ? 18.665 0.712 -18.712 1.00 84.75 216 ALA A CA 1
ATOM 1718 C C . ALA A 1 216 ? 19.015 0.098 -20.085 1.00 84.75 216 ALA A C 1
ATOM 1720 O O . ALA A 1 216 ? 20.111 0.311 -20.596 1.00 84.75 216 ALA A O 1
ATOM 1721 N N . SER A 1 217 ? 18.100 -0.682 -20.670 1.00 83.19 217 SER A N 1
ATOM 1722 C CA . SER A 1 217 ? 18.249 -1.294 -22.000 1.00 83.19 217 SER A CA 1
ATOM 1723 C C . SER A 1 217 ? 17.446 -0.591 -23.098 1.00 83.19 217 SER A C 1
ATOM 1725 O O . SER A 1 217 ? 17.506 -1.015 -24.252 1.00 83.19 217 SER A O 1
ATOM 1727 N N . ASP A 1 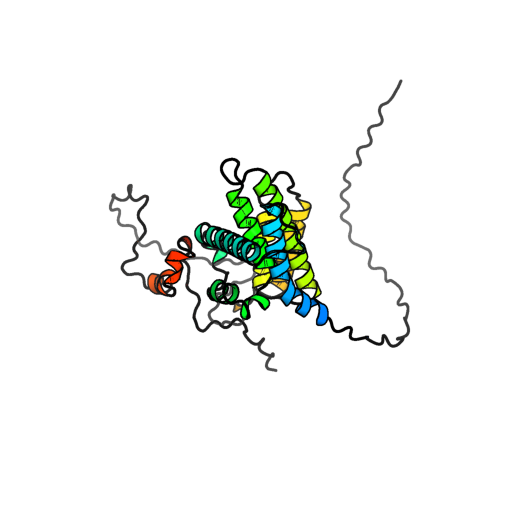218 ? 16.686 0.457 -22.769 1.00 83.06 218 ASP A N 1
ATOM 1728 C CA . ASP A 1 218 ? 15.911 1.207 -23.753 1.00 83.06 218 ASP A CA 1
ATOM 1729 C C . ASP A 1 218 ? 16.815 2.242 -24.444 1.00 83.06 218 ASP A C 1
ATOM 1731 O O . ASP A 1 218 ? 17.296 3.167 -23.788 1.00 83.06 218 ASP A O 1
ATOM 1735 N N . PRO A 1 219 ? 17.049 2.137 -25.766 1.00 83.94 219 PRO A N 1
ATOM 1736 C CA . PRO A 1 219 ? 17.871 3.103 -26.492 1.00 83.94 219 PRO A CA 1
ATOM 1737 C C . PRO A 1 219 ? 17.262 4.513 -26.528 1.00 83.94 219 PRO A C 1
ATOM 1739 O O . PRO A 1 219 ? 17.966 5.465 -26.859 1.00 83.94 219 PRO A O 1
ATOM 1742 N N . ASN A 1 220 ? 15.971 4.658 -26.213 1.00 82.38 220 ASN A N 1
ATOM 1743 C CA . ASN A 1 220 ? 15.294 5.951 -26.129 1.00 82.38 220 ASN A CA 1
ATOM 1744 C C . ASN A 1 220 ? 15.343 6.553 -24.717 1.00 82.38 220 ASN A C 1
ATOM 1746 O O . ASN A 1 220 ? 14.938 7.705 -24.537 1.00 82.38 220 ASN A O 1
ATOM 1750 N N . ALA A 1 221 ? 15.814 5.802 -23.715 1.00 83.31 221 ALA A N 1
ATOM 1751 C CA . ALA A 1 221 ? 15.995 6.334 -22.375 1.00 83.31 221 ALA A CA 1
ATOM 1752 C C . ALA A 1 221 ? 17.122 7.371 -22.369 1.00 83.31 221 ALA A C 1
ATOM 1754 O O . ALA A 1 221 ? 18.165 7.218 -23.008 1.00 83.31 221 ALA A O 1
ATOM 1755 N N . SER A 1 222 ? 16.910 8.462 -21.637 1.00 80.94 222 SER A N 1
ATOM 1756 C CA . SER A 1 222 ? 17.925 9.505 -21.515 1.00 80.94 222 SER A CA 1
ATOM 1757 C C . SER A 1 222 ? 19.078 9.011 -20.647 1.00 80.94 222 SER A C 1
ATOM 1759 O O . SER A 1 222 ? 18.906 8.782 -19.452 1.00 80.94 222 SER A O 1
ATOM 1761 N N . THR A 1 223 ? 20.267 8.883 -21.231 1.00 81.19 223 THR A N 1
ATOM 1762 C CA . THR A 1 223 ? 21.487 8.546 -20.492 1.00 81.19 223 THR A CA 1
ATOM 1763 C C . THR A 1 223 ? 22.267 9.806 -20.145 1.00 81.19 223 THR A C 1
ATOM 1765 O O . THR A 1 223 ? 22.502 10.651 -21.011 1.00 81.19 223 THR A O 1
ATOM 1768 N N . PHE A 1 224 ? 22.732 9.900 -18.904 1.00 80.00 224 PHE A N 1
ATOM 1769 C CA . PHE A 1 224 ? 23.611 10.972 -18.439 1.00 80.00 224 PHE A CA 1
ATOM 1770 C C . PHE A 1 224 ? 24.927 10.366 -17.955 1.00 80.00 224 PHE A C 1
ATOM 1772 O O . PHE A 1 224 ? 24.938 9.251 -17.426 1.00 80.00 224 PHE A O 1
ATOM 1779 N N . ALA A 1 225 ? 26.041 11.078 -18.136 1.00 79.94 225 ALA A N 1
ATOM 1780 C CA . ALA A 1 225 ? 27.305 10.638 -17.561 1.00 79.94 225 ALA A CA 1
ATOM 1781 C C . ALA A 1 225 ? 27.250 10.702 -16.023 1.00 79.94 225 ALA A C 1
ATOM 1783 O O . ALA A 1 225 ? 26.399 11.369 -15.429 1.00 79.94 225 ALA A O 1
ATOM 1784 N N . LEU A 1 226 ? 28.170 9.998 -15.359 1.00 79.50 226 LEU A N 1
ATOM 1785 C CA . LEU A 1 226 ? 28.243 9.993 -13.899 1.00 79.50 226 LEU A CA 1
ATOM 1786 C C . LEU A 1 226 ? 28.403 11.430 -13.372 1.00 79.50 226 LEU A C 1
ATOM 1788 O O . LEU A 1 226 ? 29.301 12.152 -13.801 1.00 79.50 226 LEU A O 1
ATOM 1792 N N . CYS A 1 227 ? 27.544 11.819 -12.426 1.00 79.94 227 CYS A N 1
ATOM 1793 C CA . CYS A 1 227 ? 27.467 13.173 -11.862 1.00 79.94 227 CYS A CA 1
ATOM 1794 C C . CYS A 1 227 ? 27.023 14.276 -12.845 1.00 79.94 227 CYS A C 1
ATOM 1796 O O . CYS A 1 227 ? 27.176 15.460 -12.533 1.00 79.94 227 CYS A O 1
ATOM 1798 N N . GLU A 1 228 ? 26.434 13.925 -13.990 1.00 83.19 228 GLU A N 1
ATOM 1799 C CA . GLU A 1 228 ? 25.748 14.878 -14.863 1.00 83.19 228 GLU A CA 1
ATOM 1800 C C . GLU A 1 228 ? 24.230 14.837 -14.660 1.00 83.19 228 GLU A C 1
ATOM 1802 O O . GLU A 1 228 ? 23.636 13.799 -14.380 1.00 83.19 228 GLU A O 1
ATOM 1807 N N . VAL A 1 229 ? 23.595 16.000 -14.804 1.00 79.19 229 VAL A N 1
ATOM 1808 C CA . VAL A 1 229 ? 22.138 16.167 -14.744 1.00 79.19 229 VAL A CA 1
ATOM 1809 C C . VAL A 1 229 ? 21.635 16.726 -16.075 1.00 79.19 229 VAL A C 1
ATOM 1811 O O . VAL A 1 229 ? 22.374 17.478 -16.722 1.00 79.19 229 VAL A O 1
ATOM 1814 N N . PRO A 1 230 ? 20.392 16.418 -16.489 1.00 76.56 230 PRO A N 1
ATOM 1815 C CA . PRO A 1 230 ? 19.810 16.998 -17.690 1.00 76.56 230 PRO A CA 1
ATOM 1816 C C . PRO A 1 230 ? 19.875 18.527 -17.659 1.00 76.56 230 PRO A C 1
ATOM 1818 O O . PRO A 1 230 ? 19.317 19.181 -16.777 1.00 76.56 230 PRO A O 1
ATOM 1821 N N . ARG A 1 231 ? 20.564 19.110 -18.644 1.00 75.88 231 ARG A N 1
ATOM 1822 C CA . ARG A 1 231 ? 20.617 20.560 -18.841 1.00 75.88 231 ARG A CA 1
ATOM 1823 C C . ARG A 1 231 ? 19.594 20.950 -19.895 1.00 75.88 231 ARG A C 1
ATOM 1825 O O . ARG A 1 231 ? 19.808 20.732 -21.084 1.00 75.88 231 ARG A O 1
ATOM 1832 N N . VAL A 1 232 ? 18.494 21.557 -19.464 1.00 71.69 232 VAL A N 1
ATOM 1833 C CA . VAL A 1 232 ? 17.540 22.177 -20.388 1.00 71.69 232 VAL A CA 1
ATOM 1834 C C . VAL A 1 232 ? 18.127 23.509 -20.845 1.00 71.69 232 VAL A C 1
ATOM 1836 O O . VAL A 1 232 ? 18.197 24.467 -20.073 1.00 71.69 232 VAL A O 1
ATOM 1839 N N . ILE A 1 233 ? 18.564 23.582 -22.103 1.00 69.62 233 ILE A N 1
ATOM 1840 C CA . ILE A 1 233 ? 18.929 24.856 -22.724 1.00 69.62 233 ILE A CA 1
ATOM 1841 C C . ILE A 1 233 ? 17.621 25.600 -22.989 1.00 69.62 233 ILE A C 1
ATOM 1843 O O . ILE A 1 233 ? 16.936 25.356 -23.979 1.00 69.62 233 ILE A O 1
ATOM 1847 N N . THR A 1 234 ? 17.249 26.498 -22.079 1.00 62.12 234 THR A N 1
ATOM 1848 C CA . THR A 1 234 ? 16.151 27.430 -22.326 1.00 62.12 234 THR A CA 1
ATOM 1849 C C . THR A 1 234 ? 16.615 28.432 -23.373 1.00 62.12 234 THR A C 1
ATOM 1851 O O . THR A 1 234 ? 17.309 29.406 -23.077 1.00 62.12 234 THR A O 1
ATOM 1854 N N . ILE A 1 235 ? 16.250 28.183 -24.629 1.00 61.41 235 ILE A N 1
ATOM 1855 C CA . ILE A 1 235 ? 16.340 29.194 -25.676 1.00 61.41 235 ILE A CA 1
ATOM 1856 C C . ILE A 1 235 ? 15.346 30.281 -25.273 1.00 61.41 235 ILE A C 1
ATOM 1858 O O . ILE A 1 235 ? 14.139 30.144 -25.459 1.00 61.41 235 ILE A O 1
ATOM 1862 N N . ARG A 1 236 ? 15.847 31.348 -24.646 1.00 51.56 236 ARG A N 1
ATOM 1863 C CA . ARG A 1 236 ? 15.054 32.552 -24.413 1.00 51.56 236 ARG A CA 1
ATOM 1864 C C . ARG A 1 236 ? 14.702 33.114 -25.783 1.00 51.56 236 ARG A C 1
ATOM 1866 O O . ARG A 1 236 ? 15.533 33.757 -26.422 1.00 51.56 236 ARG A O 1
ATOM 1873 N N . HIS A 1 237 ? 13.481 32.865 -26.241 1.00 54.81 237 HIS A N 1
ATOM 1874 C CA . HIS A 1 237 ? 12.903 33.692 -27.287 1.00 54.81 237 HIS A CA 1
ATOM 1875 C C . HIS A 1 237 ? 12.925 35.147 -26.786 1.00 54.81 237 HIS A C 1
ATOM 1877 O O . HIS A 1 237 ? 12.619 35.374 -25.611 1.00 54.81 237 HIS A O 1
ATOM 1883 N N . PRO A 1 238 ? 13.336 36.133 -27.607 1.00 49.91 238 PRO A N 1
ATOM 1884 C CA . PRO A 1 238 ? 13.335 37.527 -27.186 1.00 49.91 238 PRO A CA 1
ATOM 1885 C C . PRO A 1 238 ? 11.914 37.917 -26.772 1.00 49.91 238 PRO A C 1
ATOM 1887 O O . PRO A 1 238 ? 11.015 37.986 -27.610 1.00 49.91 238 PRO A O 1
ATOM 1890 N N . HIS A 1 239 ? 11.704 38.127 -25.473 1.00 46.09 239 HIS A N 1
ATOM 1891 C CA . HIS A 1 239 ? 10.451 38.647 -24.948 1.00 46.09 239 HIS A CA 1
ATOM 1892 C C . HIS A 1 239 ? 10.200 40.025 -25.566 1.00 46.09 239 HIS A C 1
ATOM 1894 O O . HIS A 1 239 ? 10.936 40.978 -25.311 1.00 46.09 239 HIS A O 1
ATOM 1900 N N . ARG A 1 240 ? 9.143 40.126 -26.373 1.00 48.00 240 ARG A N 1
ATOM 1901 C CA . ARG A 1 240 ? 8.474 41.395 -26.647 1.00 48.00 240 ARG A CA 1
ATOM 1902 C C . ARG A 1 240 ? 7.649 41.725 -25.394 1.00 48.00 240 ARG A C 1
ATOM 1904 O O . ARG A 1 240 ? 6.870 40.870 -24.977 1.00 48.00 240 ARG A O 1
ATOM 1911 N N . PRO A 1 241 ? 7.847 42.883 -24.747 1.00 46.53 241 PRO A N 1
ATOM 1912 C CA . PRO A 1 241 ? 7.133 43.204 -23.523 1.00 46.53 241 PRO A CA 1
ATOM 1913 C C . PRO A 1 241 ? 5.732 43.695 -23.888 1.00 46.53 241 PRO A C 1
ATOM 1915 O O . PRO A 1 241 ? 5.580 44.848 -24.277 1.00 46.53 241 PRO A O 1
ATOM 1918 N N . ASP A 1 242 ? 4.725 42.834 -23.765 1.00 45.78 242 ASP A N 1
ATOM 1919 C CA . ASP A 1 242 ? 3.351 43.294 -23.564 1.00 45.78 242 ASP A CA 1
ATOM 1920 C C . ASP A 1 242 ? 3.012 43.108 -22.083 1.00 45.78 242 ASP A C 1
ATOM 1922 O O . ASP A 1 242 ? 2.934 42.002 -21.550 1.00 45.78 242 ASP A O 1
ATOM 1926 N N . SER A 1 243 ? 2.910 44.242 -21.397 1.00 48.72 243 SER A N 1
ATOM 1927 C CA . SER A 1 243 ? 2.537 44.357 -19.994 1.00 48.72 243 SER A CA 1
ATOM 1928 C C . SER A 1 243 ? 1.053 44.029 -19.818 1.00 48.72 243 SER A C 1
ATOM 1930 O O . SER A 1 243 ? 0.225 44.908 -20.042 1.00 48.72 243 SER A O 1
ATOM 1932 N N . ALA A 1 244 ? 0.705 42.803 -19.408 1.00 47.22 244 ALA A N 1
ATOM 1933 C CA . ALA A 1 244 ? -0.655 42.498 -18.935 1.00 47.22 244 ALA A CA 1
ATOM 1934 C C . ALA A 1 244 ? -0.827 41.253 -18.032 1.00 47.22 244 ALA A C 1
ATOM 1936 O O . ALA A 1 244 ? -1.960 40.952 -17.682 1.00 47.22 244 ALA A O 1
ATOM 1937 N N . ASP A 1 245 ? 0.222 40.538 -17.607 1.00 43.88 245 ASP A N 1
ATOM 1938 C CA . ASP A 1 245 ? 0.043 39.256 -16.893 1.00 43.88 245 ASP A CA 1
ATOM 1939 C C . ASP A 1 245 ? 0.375 39.334 -15.395 1.00 43.88 245 ASP A C 1
ATOM 1941 O O . ASP A 1 245 ? 1.269 38.655 -14.890 1.00 43.88 245 ASP A O 1
ATOM 1945 N N . LEU A 1 246 ? -0.376 40.155 -14.662 1.00 46.53 246 LEU A N 1
ATOM 1946 C CA . LEU A 1 246 ? -0.447 40.065 -13.203 1.00 46.53 246 LEU A CA 1
ATOM 1947 C C . LEU A 1 246 ? -1.902 39.896 -12.768 1.00 46.53 246 LEU A C 1
ATOM 1949 O O . LEU A 1 246 ? -2.421 40.753 -12.077 1.00 46.53 246 LEU A O 1
ATOM 1953 N N . GLU A 1 247 ? -2.564 38.830 -13.224 1.00 44.25 247 GLU A N 1
ATOM 1954 C CA . GLU A 1 247 ? -3.807 38.301 -12.634 1.00 44.25 247 GLU A CA 1
ATOM 1955 C C . GLU A 1 247 ? -4.209 36.998 -13.351 1.00 44.25 247 GLU A C 1
ATOM 1957 O O . GLU A 1 247 ? -5.078 36.963 -14.219 1.00 44.25 247 GLU A O 1
ATOM 1962 N N . ARG A 1 248 ? -3.549 35.880 -13.021 1.00 42.19 248 ARG A N 1
ATOM 1963 C CA . ARG A 1 248 ? -4.079 34.550 -13.372 1.00 42.19 248 ARG A CA 1
ATOM 1964 C C . ARG A 1 248 ? -3.688 33.493 -12.348 1.00 42.19 248 ARG A C 1
ATOM 1966 O O . ARG A 1 248 ? -3.025 32.511 -12.663 1.00 42.19 248 ARG A O 1
ATOM 1973 N N . GLU A 1 249 ? -4.124 33.690 -11.109 1.00 46.19 249 GLU A N 1
ATOM 1974 C CA . GLU A 1 249 ? -4.223 32.595 -10.146 1.00 46.19 249 GLU A CA 1
ATOM 1975 C C . GLU A 1 249 ? -5.582 31.892 -10.288 1.00 46.19 249 GLU A C 1
ATOM 1977 O O . GLU A 1 249 ? -6.630 32.527 -10.357 1.00 46.19 249 GLU A O 1
ATOM 1982 N N . THR A 1 250 ? -5.550 30.555 -10.276 1.00 44.28 250 THR A N 1
ATOM 1983 C CA . THR A 1 250 ? -6.681 29.622 -10.075 1.00 44.28 250 THR A CA 1
ATOM 1984 C C . THR A 1 250 ? -7.749 29.480 -11.177 1.00 44.28 250 THR A C 1
ATOM 1986 O O . THR A 1 250 ? -8.945 29.637 -10.955 1.00 44.28 250 THR A O 1
ATOM 1989 N N . SER A 1 251 ? -7.352 29.007 -12.361 1.00 36.03 251 SER A N 1
ATOM 1990 C CA . SER A 1 251 ? -8.256 28.230 -13.233 1.00 36.03 251 SER A CA 1
ATOM 1991 C C . SER A 1 251 ? -7.576 26.940 -13.693 1.00 36.03 251 SER A C 1
ATOM 1993 O O . SER A 1 251 ? -6.369 26.970 -13.948 1.00 36.03 251 SER A O 1
ATOM 1995 N N . PRO A 1 252 ? -8.299 25.804 -13.793 1.00 44.44 252 PRO A N 1
ATOM 1996 C CA . PRO A 1 252 ? -7.733 24.586 -14.354 1.00 44.44 252 PRO A CA 1
ATOM 1997 C C . PRO A 1 252 ? -7.318 24.898 -15.788 1.00 44.44 252 PRO A C 1
ATOM 1999 O O . PRO A 1 252 ? -8.127 25.377 -16.582 1.00 44.44 252 PRO A O 1
ATOM 2002 N N . VAL A 1 253 ? -6.044 24.680 -16.107 1.00 46.88 253 VAL A N 1
ATOM 2003 C CA . VAL A 1 253 ? -5.538 24.855 -17.466 1.00 46.88 253 VAL A CA 1
ATOM 2004 C C . VAL A 1 253 ? -6.212 23.794 -18.331 1.00 46.88 253 VAL A C 1
ATOM 2006 O O . VAL A 1 253 ? -5.774 22.647 -18.402 1.00 46.88 253 VAL A O 1
ATOM 2009 N N . THR A 1 254 ? -7.321 24.155 -18.971 1.00 44.88 254 THR A N 1
ATOM 2010 C CA . THR A 1 254 ? -7.840 23.416 -20.113 1.00 44.88 254 THR A CA 1
ATOM 2011 C C . THR A 1 254 ? -6.815 23.602 -21.220 1.00 44.88 254 THR A C 1
ATOM 2013 O O . THR A 1 254 ? -6.792 24.629 -21.895 1.00 44.88 254 THR A O 1
ATOM 2016 N N . HIS A 1 255 ? -5.907 22.637 -21.362 1.00 50.53 255 HIS A N 1
ATOM 2017 C CA . HIS A 1 255 ? -5.022 22.538 -22.517 1.00 50.53 255 HIS A CA 1
ATOM 2018 C C . HIS A 1 255 ? -5.861 22.176 -23.754 1.00 50.53 255 HIS A C 1
ATOM 2020 O O . HIS A 1 255 ? -5.779 21.064 -24.274 1.00 50.53 255 HIS A O 1
ATOM 2026 N N . GLU A 1 256 ? -6.699 23.102 -24.220 1.00 45.59 256 GLU A N 1
ATOM 2027 C CA . GLU A 1 256 ? -7.298 23.025 -25.549 1.00 45.59 256 GLU A CA 1
ATOM 2028 C C . GLU A 1 256 ? -6.161 23.198 -26.566 1.00 45.59 256 GLU A C 1
ATOM 2030 O O . GLU A 1 256 ? -5.749 24.310 -26.881 1.00 45.59 256 GLU A O 1
ATOM 2035 N N . GLY A 1 257 ? -5.576 22.074 -27.000 1.00 56.78 257 GLY A N 1
ATOM 2036 C CA . GLY A 1 257 ? -4.551 22.030 -28.049 1.00 56.78 257 GLY A CA 1
ATOM 2037 C C . GLY A 1 257 ? -3.213 21.369 -27.692 1.00 56.78 257 GLY A C 1
ATOM 2038 O O . GLY A 1 257 ? -2.335 21.342 -28.546 1.00 56.78 257 GLY A O 1
ATOM 2039 N N . CYS A 1 258 ? -3.021 20.827 -26.481 1.00 65.44 258 CYS A N 1
ATOM 2040 C CA . CYS A 1 258 ? -1.820 20.031 -26.180 1.00 65.44 258 CYS A CA 1
ATOM 2041 C C . CYS A 1 258 ? -2.078 18.539 -26.408 1.00 65.44 258 CYS A C 1
ATOM 2043 O O . CYS A 1 258 ? -2.914 17.951 -25.717 1.00 65.44 258 CYS A O 1
ATOM 2045 N N . ASP A 1 259 ? -1.286 17.897 -27.270 1.00 74.06 259 ASP A N 1
ATOM 2046 C CA . ASP A 1 259 ? -1.298 16.436 -27.450 1.00 74.06 259 ASP A CA 1
ATOM 2047 C C . ASP A 1 259 ? -1.018 15.680 -26.139 1.00 74.06 259 ASP A C 1
ATOM 2049 O O . ASP A 1 259 ? -1.441 14.539 -25.971 1.00 74.06 259 ASP A O 1
ATOM 2053 N N . CYS A 1 260 ? -0.393 16.329 -25.151 1.00 76.81 260 CYS A N 1
ATOM 2054 C CA . CYS A 1 260 ? -0.180 15.777 -23.816 1.00 76.81 260 CYS A CA 1
ATOM 2055 C C . CYS A 1 260 ? -1.482 15.423 -23.079 1.00 76.81 260 CYS A C 1
ATOM 2057 O O . CYS A 1 260 ? -1.498 14.466 -22.308 1.00 76.81 260 CYS A O 1
ATOM 2059 N N . ALA A 1 261 ? -2.594 16.122 -23.349 1.00 76.44 261 ALA A N 1
ATOM 2060 C CA . ALA A 1 261 ? -3.895 15.794 -22.764 1.00 76.44 261 ALA A CA 1
ATOM 2061 C C . ALA A 1 261 ? -4.373 14.395 -23.194 1.00 76.44 261 ALA A C 1
ATOM 2063 O O . ALA A 1 261 ? -5.046 13.703 -22.426 1.00 76.44 261 ALA A O 1
ATOM 2064 N N . SER A 1 262 ? -3.973 13.947 -24.391 1.00 82.00 262 SER A N 1
ATOM 2065 C CA . SER A 1 262 ? -4.265 12.601 -24.889 1.00 82.00 262 SER A CA 1
ATOM 2066 C C . SER A 1 262 ? -3.533 11.504 -24.121 1.00 82.00 262 SER A C 1
ATOM 2068 O O . SER A 1 262 ? -3.982 10.369 -24.159 1.00 82.00 262 SER A O 1
ATOM 2070 N N . LEU A 1 263 ? -2.458 11.829 -23.395 1.00 81.94 263 LEU A N 1
ATOM 2071 C CA . LEU A 1 263 ? -1.661 10.887 -22.604 1.00 81.94 263 LEU A CA 1
ATOM 2072 C C . LEU A 1 263 ? -2.114 10.813 -21.140 1.00 81.94 263 LEU A C 1
ATOM 2074 O O . LEU A 1 263 ? -1.516 10.089 -20.350 1.00 81.94 263 LEU A O 1
ATOM 2078 N N . THR A 1 264 ? -3.143 11.572 -20.756 1.00 85.50 264 THR A N 1
ATOM 2079 C CA . THR A 1 264 ? -3.573 11.678 -19.358 1.00 85.50 264 THR A CA 1
ATOM 2080 C C . THR A 1 264 ? -4.449 10.510 -18.916 1.00 85.50 264 THR A C 1
ATOM 2082 O O . THR A 1 264 ? -5.275 9.997 -19.675 1.00 85.50 264 THR A O 1
ATOM 2085 N N . LEU A 1 265 ? -4.331 10.120 -17.649 1.00 84.25 265 LEU A N 1
ATOM 2086 C CA . LEU A 1 265 ? -5.101 9.034 -17.055 1.00 84.25 265 LEU A CA 1
ATOM 2087 C C . LEU A 1 265 ? -6.607 9.275 -17.169 1.00 84.25 265 LEU A C 1
ATOM 2089 O O . LEU A 1 265 ? -7.348 8.354 -17.506 1.00 84.25 265 LEU A O 1
ATOM 2093 N N . GLY A 1 266 ? -7.054 10.517 -16.968 1.00 83.56 266 GLY A N 1
ATOM 2094 C CA . GLY A 1 266 ? -8.461 10.886 -17.105 1.00 83.56 266 GLY A CA 1
ATOM 2095 C C . GLY A 1 266 ? -9.034 10.651 -18.505 1.00 83.56 266 GLY A C 1
ATOM 2096 O O . GLY A 1 266 ? -10.242 10.471 -18.647 1.00 83.56 266 GLY A O 1
ATOM 2097 N N . ARG A 1 267 ? -8.184 10.619 -19.542 1.00 84.62 267 ARG A N 1
ATOM 2098 C CA . ARG A 1 267 ? -8.595 10.334 -20.922 1.00 84.62 267 ARG A CA 1
ATOM 2099 C C . ARG A 1 267 ? -8.619 8.840 -21.239 1.00 84.62 267 ARG A C 1
ATOM 2101 O O . ARG A 1 267 ? -9.467 8.411 -22.017 1.00 84.62 267 ARG A O 1
ATOM 2108 N N . HIS A 1 268 ? -7.716 8.065 -20.640 1.00 83.19 268 HIS A N 1
ATOM 2109 C CA . HIS A 1 268 ? -7.575 6.620 -20.878 1.00 83.19 268 HIS A CA 1
ATOM 2110 C C . HIS A 1 268 ? -8.434 5.756 -19.952 1.00 83.19 268 HIS A C 1
ATOM 2112 O O . HIS A 1 268 ? -8.746 4.617 -20.291 1.00 83.19 268 HIS A O 1
ATOM 2118 N N . TRP A 1 269 ? -8.843 6.277 -18.793 1.00 83.38 269 TRP A N 1
ATOM 2119 C CA . TRP A 1 269 ? -9.640 5.543 -17.815 1.00 83.38 269 TRP A CA 1
ATOM 2120 C C . TRP A 1 269 ? -10.807 6.383 -17.291 1.00 83.38 269 TRP A C 1
ATOM 2122 O O . TRP A 1 269 ? -10.643 7.241 -16.429 1.00 83.38 269 TRP A O 1
ATOM 2132 N N . ALA A 1 270 ? -12.022 6.084 -17.764 1.00 81.12 270 ALA A N 1
ATOM 2133 C CA . ALA A 1 270 ? -13.236 6.801 -17.357 1.00 81.12 270 ALA A CA 1
ATOM 2134 C C . ALA A 1 270 ? -13.508 6.734 -15.837 1.00 81.12 270 ALA A C 1
ATOM 2136 O O . ALA A 1 270 ? -14.037 7.683 -15.262 1.00 81.12 270 ALA A O 1
ATOM 2137 N N . GLY A 1 271 ? -13.094 5.646 -15.174 1.00 79.19 271 GLY A N 1
ATOM 2138 C CA . GLY A 1 271 ? -13.218 5.477 -13.722 1.00 79.19 271 GLY A CA 1
ATOM 2139 C C . GLY A 1 271 ? -12.271 6.357 -12.895 1.00 79.19 271 GLY A C 1
ATOM 2140 O O . GLY A 1 271 ? -12.464 6.482 -11.686 1.00 79.19 271 GLY A O 1
ATOM 2141 N N . ALA A 1 272 ? -11.283 7.010 -13.522 1.00 81.94 272 ALA A N 1
ATOM 2142 C CA . ALA A 1 272 ? -10.320 7.864 -12.828 1.00 81.94 272 ALA A CA 1
ATOM 2143 C C . ALA A 1 272 ? -11.002 9.034 -12.107 1.00 81.94 272 ALA A C 1
ATOM 2145 O O . ALA A 1 272 ? -10.613 9.379 -10.996 1.00 81.94 272 ALA A O 1
ATOM 2146 N N . CYS A 1 273 ? -12.063 9.604 -12.687 1.00 82.94 273 CYS A N 1
ATOM 2147 C CA . CYS A 1 273 ? -12.794 10.712 -12.069 1.00 82.94 273 CYS A CA 1
ATOM 2148 C C . CYS A 1 273 ? -13.485 10.290 -10.759 1.00 82.94 273 CYS A C 1
ATOM 2150 O O . CYS A 1 273 ? -13.537 11.057 -9.799 1.00 82.94 273 CYS A O 1
ATOM 2152 N N . GLU A 1 274 ? -13.979 9.052 -10.693 1.00 83.44 274 GLU A N 1
ATOM 2153 C CA . GLU A 1 274 ? -14.671 8.535 -9.514 1.00 83.44 274 GLU A CA 1
ATOM 2154 C C . GLU A 1 274 ? -13.694 8.071 -8.424 1.00 83.44 274 GLU A C 1
ATOM 2156 O O . GLU A 1 274 ? -13.903 8.335 -7.233 1.00 83.44 274 GLU A O 1
ATOM 2161 N N . HIS A 1 275 ? -12.632 7.370 -8.819 1.00 80.44 275 HIS A N 1
ATOM 2162 C CA . HIS A 1 275 ? -11.751 6.670 -7.884 1.00 80.44 275 HIS A CA 1
ATOM 2163 C C . HIS A 1 275 ? -10.485 7.453 -7.530 1.00 80.44 275 HIS A C 1
ATOM 2165 O O . HIS A 1 275 ? -10.042 7.392 -6.385 1.00 80.44 275 HIS A O 1
ATOM 2171 N N . THR A 1 276 ? -9.925 8.207 -8.474 1.00 83.44 276 THR A N 1
ATOM 2172 C CA . THR A 1 276 ? -8.642 8.916 -8.341 1.00 83.44 276 THR A CA 1
ATOM 2173 C C . THR A 1 276 ? -8.714 10.312 -8.986 1.00 83.44 276 THR A C 1
ATOM 2175 O O . THR A 1 276 ? -7.947 10.611 -9.906 1.00 83.44 276 THR A O 1
ATOM 2178 N N . PRO A 1 277 ? -9.640 11.195 -8.556 1.00 84.38 277 PRO A N 1
ATOM 2179 C CA . PRO A 1 277 ? -9.877 12.496 -9.191 1.00 84.38 277 PRO A CA 1
ATOM 2180 C C . PRO A 1 277 ? -8.635 13.396 -9.235 1.00 84.38 277 PRO A C 1
ATOM 2182 O O . PRO A 1 277 ? -8.487 14.208 -10.144 1.00 84.38 277 PRO A O 1
ATOM 2185 N N . LEU A 1 278 ? -7.713 13.236 -8.284 1.00 85.00 278 LEU A N 1
ATOM 2186 C CA . LEU A 1 278 ? -6.463 13.997 -8.239 1.00 85.00 278 LEU A CA 1
ATOM 2187 C C . LEU A 1 278 ? -5.395 13.472 -9.211 1.00 85.00 278 LEU A C 1
ATOM 2189 O O . LEU A 1 278 ? -4.353 14.101 -9.366 1.00 85.00 278 LEU A O 1
ATOM 2193 N N . TRP A 1 279 ? -5.629 12.326 -9.857 1.00 84.81 279 TRP A N 1
ATOM 2194 C CA . TRP A 1 279 ? -4.702 11.719 -10.818 1.00 84.81 279 TRP A CA 1
ATOM 2195 C C . TRP A 1 279 ? -5.131 11.970 -12.264 1.00 84.81 279 TRP A C 1
ATOM 2197 O O . TRP A 1 279 ? -4.509 11.477 -13.192 1.00 84.81 279 TRP A O 1
ATOM 2207 N N . MET A 1 280 ? -6.191 12.749 -12.491 1.00 83.69 280 MET A N 1
ATOM 2208 C CA . MET A 1 280 ? -6.749 12.954 -13.832 1.00 83.69 280 MET A CA 1
ATOM 2209 C C . MET A 1 280 ? -5.723 13.480 -14.841 1.00 83.69 280 MET A C 1
ATOM 2211 O O . MET A 1 280 ? -5.802 13.121 -16.012 1.00 83.69 280 MET A O 1
ATOM 2215 N N . SER A 1 281 ? -4.761 14.290 -14.391 1.00 82.50 281 SER A N 1
ATOM 2216 C CA . SER A 1 281 ? -3.685 14.861 -15.207 1.00 82.50 281 SER A CA 1
ATOM 2217 C C . SER A 1 281 ? -2.381 14.053 -15.196 1.00 82.50 281 SER A C 1
ATOM 2219 O O . SER A 1 281 ? -1.420 14.468 -15.843 1.00 82.50 281 SER A O 1
ATOM 2221 N N . THR A 1 282 ? -2.304 12.921 -14.486 1.00 83.38 282 THR A N 1
ATOM 2222 C CA . THR A 1 282 ? -1.100 12.073 -14.517 1.00 83.38 282 THR A CA 1
ATOM 2223 C C . THR A 1 282 ? -1.008 11.329 -15.841 1.00 83.38 282 THR A C 1
ATOM 2225 O O . THR A 1 282 ? -2.040 11.100 -16.473 1.00 83.38 282 THR A O 1
ATOM 2228 N N . PRO A 1 283 ? 0.190 10.902 -16.267 1.00 83.19 283 PRO A N 1
ATOM 2229 C CA . PRO A 1 283 ? 0.319 9.988 -17.394 1.00 83.19 283 PRO A CA 1
ATOM 2230 C C . PRO A 1 283 ? -0.529 8.725 -17.183 1.00 83.19 283 PRO A C 1
ATOM 2232 O O . PRO A 1 283 ? -0.598 8.192 -16.073 1.00 83.19 283 PRO A O 1
ATOM 2235 N N . ALA A 1 284 ? -1.199 8.269 -18.236 1.00 80.94 284 ALA A N 1
ATOM 2236 C CA . ALA A 1 284 ? -1.907 6.999 -18.250 1.00 80.94 284 ALA A CA 1
ATOM 2237 C C . ALA A 1 284 ? -0.924 5.828 -18.361 1.00 80.94 284 ALA A C 1
ATOM 2239 O O . ALA A 1 284 ? 0.130 5.942 -18.986 1.00 80.94 284 ALA A O 1
ATOM 2240 N N . TRP A 1 285 ? -1.311 4.675 -17.817 1.00 76.00 285 TRP A N 1
ATOM 2241 C CA . TRP A 1 285 ? -0.634 3.417 -18.122 1.00 76.00 285 TRP A CA 1
ATOM 2242 C C . TRP A 1 285 ? -1.009 2.949 -19.528 1.00 76.00 285 TRP A C 1
ATOM 2244 O O . TRP A 1 285 ? -2.197 2.879 -19.859 1.00 76.00 285 TRP A O 1
ATOM 2254 N N . ASP A 1 286 ? -0.014 2.573 -20.327 1.00 70.69 286 ASP A N 1
ATOM 2255 C CA . ASP A 1 286 ? -0.251 1.913 -21.611 1.00 70.69 286 ASP A CA 1
ATOM 2256 C C . ASP A 1 286 ? -0.883 0.530 -21.368 1.00 70.69 286 ASP A C 1
ATOM 2258 O O . ASP A 1 286 ? -0.449 -0.240 -20.510 1.00 70.69 286 ASP A O 1
ATOM 2262 N N . GLY A 1 287 ? -1.927 0.194 -22.128 1.00 65.69 287 GLY A N 1
ATOM 2263 C CA . GLY A 1 287 ? -2.593 -1.107 -22.044 1.00 65.69 287 GLY A CA 1
ATOM 2264 C C . GLY A 1 287 ? -1.719 -2.291 -22.456 1.00 65.69 287 GLY A C 1
ATOM 2265 O O . GLY A 1 287 ? -2.048 -3.421 -22.103 1.00 65.69 287 GLY A O 1
ATOM 2266 N N . ASN A 1 288 ? -0.611 -2.038 -23.151 1.00 67.50 288 ASN A N 1
ATOM 2267 C CA . ASN A 1 288 ? 0.369 -3.049 -23.536 1.00 67.50 288 ASN A CA 1
ATOM 2268 C C . ASN A 1 288 ? 1.420 -3.314 -22.445 1.00 67.50 288 ASN A C 1
ATOM 2270 O O . ASN A 1 288 ? 2.250 -4.211 -22.604 1.00 67.50 288 ASN A O 1
ATOM 2274 N N . TRP A 1 289 ? 1.420 -2.556 -21.343 1.00 65.50 289 TRP A N 1
ATOM 2275 C CA . TRP A 1 289 ? 2.329 -2.801 -20.226 1.00 65.50 289 TRP A CA 1
ATOM 2276 C C . TRP A 1 289 ? 1.864 -4.021 -19.429 1.00 65.50 289 TRP A C 1
ATOM 2278 O O . TRP A 1 289 ? 0.939 -3.967 -18.624 1.00 65.50 289 TRP A O 1
ATOM 2288 N N . THR A 1 290 ? 2.514 -5.160 -19.657 1.00 57.62 290 THR A N 1
ATOM 2289 C CA . THR A 1 290 ? 2.309 -6.373 -18.859 1.00 57.62 290 THR A CA 1
ATOM 2290 C C . THR A 1 290 ? 3.178 -6.352 -17.604 1.00 57.62 290 THR A C 1
ATOM 2292 O O . THR A 1 290 ? 4.354 -6.004 -17.676 1.00 57.62 290 THR A O 1
ATOM 2295 N N . ARG A 1 291 ? 2.632 -6.831 -16.477 1.00 52.56 291 ARG A N 1
ATOM 2296 C CA . ARG A 1 291 ? 3.327 -6.963 -15.176 1.00 52.56 291 ARG A CA 1
ATOM 2297 C C . ARG A 1 291 ? 4.618 -7.795 -15.230 1.00 52.56 291 ARG A C 1
ATOM 2299 O O . ARG A 1 291 ? 5.457 -7.689 -14.354 1.00 52.56 291 ARG A O 1
ATOM 2306 N N . THR A 1 292 ? 4.784 -8.622 -16.258 1.00 46.69 292 THR A N 1
ATOM 2307 C CA . THR A 1 292 ? 5.965 -9.461 -16.461 1.00 46.69 292 THR A CA 1
ATOM 2308 C C . THR A 1 292 ? 6.657 -9.075 -17.762 1.00 46.69 292 THR A C 1
ATOM 2310 O O . THR A 1 292 ? 6.217 -9.481 -18.839 1.00 46.69 292 THR A O 1
ATOM 2313 N N . ARG A 1 293 ? 7.771 -8.342 -17.688 1.00 42.62 293 ARG A N 1
ATOM 2314 C CA . ARG A 1 293 ? 8.796 -8.451 -18.734 1.00 42.62 293 ARG A CA 1
ATOM 2315 C C . ARG A 1 293 ? 9.601 -9.714 -18.421 1.00 42.62 293 ARG A C 1
ATOM 2317 O O . ARG A 1 293 ? 10.123 -9.811 -17.311 1.00 42.62 293 ARG A O 1
ATOM 2324 N N . PRO A 1 294 ? 9.714 -10.694 -19.333 1.00 37.62 294 PRO A N 1
ATOM 2325 C CA . PRO A 1 294 ? 10.699 -11.745 -19.148 1.00 37.62 294 PRO A CA 1
ATOM 2326 C C . PRO A 1 294 ? 12.069 -11.068 -19.083 1.00 37.62 294 PRO A C 1
ATOM 2328 O O . PRO A 1 294 ? 12.431 -10.333 -20.002 1.00 37.62 294 PRO A O 1
ATOM 2331 N N . LEU A 1 295 ? 12.799 -11.283 -17.984 1.00 40.50 295 LEU A N 1
ATOM 2332 C CA . LEU A 1 295 ? 14.226 -10.987 -17.894 1.00 40.50 295 LEU A CA 1
ATOM 2333 C C . LEU A 1 295 ? 14.876 -11.579 -19.146 1.00 40.50 295 LEU A C 1
ATOM 2335 O O . LEU A 1 295 ? 14.953 -12.801 -19.297 1.00 40.50 295 LEU A O 1
ATOM 2339 N N . GLY A 1 296 ? 15.241 -10.709 -20.087 1.00 35.09 296 GLY A N 1
ATOM 2340 C CA . GLY A 1 296 ? 15.916 -11.114 -21.305 1.00 35.09 296 GLY A CA 1
ATOM 2341 C C . GLY A 1 296 ? 17.165 -11.878 -20.898 1.00 35.09 296 GLY A C 1
ATOM 2342 O O . GLY A 1 296 ? 18.026 -11.337 -20.207 1.00 35.09 296 GLY A O 1
ATOM 2343 N N . LYS A 1 297 ? 17.244 -13.156 -21.281 1.00 28.58 297 LYS A N 1
ATOM 2344 C CA . LYS A 1 297 ? 18.498 -13.898 -21.186 1.00 28.58 297 LYS A CA 1
ATOM 2345 C C . LYS A 1 297 ? 19.564 -13.094 -21.940 1.00 28.58 297 LYS A C 1
ATOM 2347 O O . LYS A 1 297 ? 19.262 -12.638 -23.047 1.00 28.58 297 LYS A O 1
ATOM 2352 N N . PRO A 1 298 ? 20.776 -12.930 -21.388 1.00 32.00 298 PRO A N 1
ATOM 2353 C CA . PRO A 1 298 ? 21.866 -12.327 -22.135 1.00 32.00 298 PRO A CA 1
ATOM 2354 C C . PRO A 1 298 ? 22.084 -13.170 -23.393 1.00 32.00 298 PRO A C 1
ATOM 2356 O O . PRO A 1 298 ? 22.298 -14.382 -23.302 1.00 32.00 298 PRO A O 1
ATOM 2359 N N . GLN A 1 299 ? 21.947 -12.548 -24.563 1.00 33.03 299 GLN A N 1
ATOM 2360 C CA . GLN A 1 299 ? 22.441 -13.165 -25.783 1.00 33.03 299 GLN A CA 1
ATOM 2361 C C . GLN A 1 299 ? 23.968 -13.113 -25.720 1.00 33.03 299 GLN A C 1
ATOM 2363 O O . GLN A 1 299 ? 24.544 -12.038 -25.558 1.00 33.03 299 GLN A O 1
ATOM 2368 N N . VAL A 1 300 ? 24.563 -14.306 -25.737 1.00 35.88 300 VAL A N 1
ATOM 2369 C CA . VAL A 1 300 ? 25.998 -14.558 -25.924 1.00 35.88 300 VAL A CA 1
ATOM 2370 C C . VAL A 1 300 ? 26.384 -14.206 -27.352 1.00 35.88 300 VAL A C 1
ATOM 2372 O O . VAL A 1 300 ? 25.585 -14.549 -28.254 1.00 35.88 300 VAL A O 1
#

Foldseek 3Di:
DDDDDDDDDDDDDDDDDDDPDDDDDDDDDPPPPPPPCPPLPPVLLVCLVCLLLQQLLLQLVLVHVDDSVDDDPVSSVVSVVLLVVLLLQLQAPDACPVVVPAPCLVVQCVDPVSVSVAQSLLSLLSSLVSLCVQQDCVGVDPSSPVSSVVSLVVSVVSLVSCVVSVVQAVSSLNSLVSSLVVLPDDDPPRDPVSNVVSVVSSVVSCVVVVVVCPCVPPPPDDDDPVPDDDDDPPPPDPDDDDPDPPDDDDDDPPPPDDPLLCQAQVNVDVCCCVRRVNRRSPGHDDPPDDSDDDPDDDDD

Sequence (300 aa):
MPSIDNDSPAFAYINGSRFARGYPERLFEEEDIKIFNIAAEPSLDLYRKTWWDCLLATYATSFSCADPMSLSSTEREHAATLITADLRFLFRTTISWMSFIHRDFFSTFFNPITRANSQPSLIIMACALSIFWQSSEIGRGKAGREFALQLRDQAECALQASLNAGWIDENLAIAALMLAMFENAGYPQQSIYRSFASIHVLDRIIRTLSLTTIDASDPNASTFALCEVPRVITIRHPHRPDSADLERETSPVTHEGCDCASLTLGRHWAGACEHTPLWMSTPAWDGNWTRTRPLGKPQV

pLDDT: mean 74.24, std 21.31, range [27.41, 96.25]

Radius of gyration: 26.33 Å; chains: 1; bounding box: 70×78×79 Å

Secondary structure (DSSP, 8-state):
-------PPP-----------PPP---------------SHHHHHHHHHHHHHHHHHHHHHHHS---TTS--HHHHHHHHHHHHHHHHHHHHH--GGGTTS-THHHHHHHSHHHHTTS-HHHHHHHHHHHHHHH-STTTTHHHHHHHHHHHHHHHHHHHHHHHHTT---HHHHHHHHHHHHHHHS--TT--HHHHHHHHHHHHHHHHHTTGGGTTTT-TTS----TT------------------S---S-----TT-GGGGGBHHHH-TTHHHH-GGGTTSBPPPTT--S----PPPP-

Organism: NCBI:txid1759441